Protein AF-A0AA35RE42-F1 (afdb_monomer_lite)

Structure (mmCIF, N/CA/C/O backbone):
data_AF-A0AA35RE42-F1
#
_entry.id   AF-A0AA35RE42-F1
#
loop_
_atom_site.group_PDB
_atom_site.id
_atom_site.type_symbol
_atom_site.label_atom_id
_atom_site.label_alt_id
_atom_site.label_comp_id
_atom_site.label_asym_id
_atom_site.label_entity_id
_atom_site.label_seq_id
_atom_site.pdbx_PDB_ins_code
_atom_site.Cartn_x
_atom_site.Cartn_y
_atom_site.Cartn_z
_atom_site.occupancy
_atom_site.B_iso_or_equiv
_atom_site.auth_seq_id
_atom_site.auth_comp_id
_atom_site.auth_asym_id
_atom_site.auth_atom_id
_atom_site.pdbx_PDB_model_num
ATOM 1 N N . MET A 1 1 ? 9.258 -13.712 4.709 1.00 80.81 1 MET A N 1
ATOM 2 C CA . MET A 1 1 ? 10.166 -13.177 3.670 1.00 80.81 1 MET A CA 1
ATOM 3 C C . MET A 1 1 ? 9.362 -13.016 2.397 1.00 80.81 1 MET A C 1
ATOM 5 O O . MET A 1 1 ? 8.801 -13.999 1.931 1.00 80.81 1 MET A O 1
ATOM 9 N N . PHE A 1 2 ? 9.276 -11.794 1.884 1.00 87.50 2 PHE A N 1
ATOM 10 C CA . PHE A 1 2 ? 8.618 -11.483 0.618 1.00 87.50 2 PHE A CA 1
ATOM 11 C C . PHE A 1 2 ? 9.681 -10.961 -0.350 1.00 87.50 2 PHE A C 1
ATOM 13 O O . PHE A 1 2 ? 10.540 -10.182 0.064 1.00 87.50 2 PHE A O 1
ATOM 20 N N . THR A 1 3 ? 9.648 -11.392 -1.607 1.00 85.56 3 THR A N 1
ATOM 21 C CA . THR A 1 3 ? 10.654 -11.019 -2.608 1.00 85.56 3 THR A CA 1
ATOM 22 C C . THR A 1 3 ? 9.982 -10.733 -3.945 1.00 85.56 3 THR A C 1
ATOM 24 O O . THR A 1 3 ? 9.355 -11.615 -4.522 1.00 85.56 3 THR A O 1
ATOM 27 N N . MET A 1 4 ? 10.152 -9.510 -4.445 1.00 82.31 4 MET A N 1
ATOM 28 C CA . MET A 1 4 ? 10.002 -9.153 -5.860 1.00 82.31 4 MET A CA 1
ATOM 29 C C . MET A 1 4 ? 11.409 -8.945 -6.401 1.00 82.31 4 MET A C 1
ATOM 31 O O . MET A 1 4 ? 12.182 -8.227 -5.770 1.00 82.31 4 MET A O 1
ATOM 35 N N . ALA A 1 5 ? 11.746 -9.536 -7.544 1.00 73.00 5 ALA A N 1
ATOM 36 C CA . ALA A 1 5 ? 13.018 -9.252 -8.202 1.00 73.00 5 ALA A CA 1
ATOM 37 C C . ALA A 1 5 ? 12.830 -8.994 -9.690 1.00 73.00 5 ALA A C 1
ATOM 39 O O . ALA A 1 5 ? 11.895 -9.497 -10.317 1.00 73.00 5 ALA A O 1
ATOM 40 N N . THR A 1 6 ? 13.767 -8.237 -10.246 1.00 65.94 6 THR A N 1
ATOM 41 C CA . THR A 1 6 ? 13.922 -8.081 -11.685 1.00 65.94 6 THR A CA 1
ATOM 42 C C . THR A 1 6 ? 14.508 -9.362 -12.299 1.00 65.94 6 THR A C 1
ATOM 44 O O . THR A 1 6 ? 15.314 -10.053 -11.664 1.00 65.94 6 THR A O 1
ATOM 47 N N . PRO A 1 7 ? 14.145 -9.715 -13.545 1.00 59.88 7 PRO A N 1
ATOM 48 C CA . PRO A 1 7 ? 14.787 -10.787 -14.294 1.00 59.88 7 PRO A CA 1
ATOM 49 C C . PRO A 1 7 ? 16.156 -10.308 -14.805 1.00 59.88 7 PRO A C 1
ATOM 51 O O . PRO A 1 7 ? 16.340 -10.009 -15.989 1.00 59.88 7 PRO A O 1
ATOM 54 N N . LEU A 1 8 ? 17.131 -10.224 -13.895 1.00 50.19 8 LEU A N 1
ATOM 55 C CA . LEU A 1 8 ? 18.519 -9.902 -14.223 1.00 50.19 8 LEU A CA 1
ATOM 56 C C . LEU A 1 8 ? 19.050 -10.873 -15.290 1.00 50.19 8 LEU A C 1
ATOM 58 O O . LEU A 1 8 ? 18.854 -12.090 -15.219 1.00 50.19 8 LEU A O 1
ATOM 62 N N . ARG A 1 9 ? 19.726 -10.325 -16.308 1.00 41.41 9 ARG A N 1
ATOM 63 C CA . ARG A 1 9 ? 20.122 -11.067 -17.516 1.00 41.41 9 ARG A CA 1
ATOM 64 C C . ARG A 1 9 ? 20.897 -12.356 -17.208 1.00 41.41 9 ARG A C 1
ATOM 66 O O . ARG A 1 9 ? 22.076 -12.323 -16.868 1.00 41.41 9 ARG A O 1
ATOM 73 N N . SER A 1 10 ? 20.235 -13.483 -17.465 1.00 38.56 10 SER A N 1
ATOM 74 C CA . SER A 1 10 ? 20.811 -14.767 -17.890 1.00 38.56 10 SER A CA 1
ATOM 75 C C . SER A 1 10 ? 21.926 -15.402 -17.041 1.00 38.56 10 SER A C 1
ATOM 77 O O . SER A 1 10 ? 22.600 -16.282 -17.567 1.00 38.56 10 SER A O 1
ATOM 79 N N . ASN A 1 11 ? 22.157 -15.006 -15.778 1.00 35.38 11 ASN A N 1
ATOM 80 C CA . ASN A 1 11 ? 23.101 -15.737 -14.908 1.00 35.38 11 ASN A CA 1
ATOM 81 C C . ASN A 1 11 ? 22.960 -15.571 -13.374 1.00 35.38 11 ASN A C 1
ATOM 83 O O . ASN A 1 11 ? 23.796 -16.108 -12.650 1.00 35.38 11 ASN A O 1
ATOM 87 N N . SER A 1 12 ? 21.933 -14.895 -12.838 1.00 42.31 12 SER A N 1
ATOM 88 C CA . SER A 1 12 ? 21.641 -14.925 -11.389 1.00 42.31 12 SER A CA 1
ATOM 89 C C . SER A 1 12 ? 20.469 -15.863 -11.084 1.00 42.31 12 SER A C 1
ATOM 91 O O . SER A 1 12 ? 19.311 -15.548 -11.341 1.00 42.31 12 SER A O 1
ATOM 93 N N . THR A 1 13 ? 20.770 -17.027 -10.514 1.00 40.34 13 THR A N 1
ATOM 94 C CA . THR A 1 13 ? 19.833 -18.130 -10.219 1.00 40.34 13 THR A CA 1
ATOM 95 C C . THR A 1 13 ? 19.025 -17.942 -8.921 1.00 40.34 13 THR A C 1
ATOM 97 O O . THR A 1 13 ? 18.695 -18.915 -8.242 1.00 40.34 13 THR A O 1
ATOM 100 N N . THR A 1 14 ? 18.742 -16.701 -8.517 1.00 50.38 14 THR A N 1
ATOM 101 C CA . THR A 1 14 ? 18.357 -16.378 -7.131 1.00 50.38 14 THR A CA 1
ATOM 102 C C . THR A 1 14 ? 16.855 -16.302 -6.857 1.00 50.38 14 THR A C 1
ATOM 104 O O . THR A 1 14 ? 16.439 -16.779 -5.798 1.00 50.38 14 THR A O 1
ATOM 107 N N . THR A 1 15 ? 16.015 -15.784 -7.761 1.00 55.09 15 THR A N 1
ATOM 108 C CA . THR A 1 15 ? 14.554 -15.830 -7.570 1.00 55.09 15 THR A CA 1
ATOM 109 C C . THR A 1 15 ? 13.985 -17.182 -7.962 1.00 55.09 15 THR A C 1
ATOM 111 O O . THR A 1 15 ? 13.939 -17.575 -9.126 1.00 55.09 15 THR A O 1
ATOM 114 N N . LYS A 1 16 ? 13.516 -17.907 -6.950 1.00 70.38 16 LYS A N 1
ATOM 115 C CA . LYS A 1 16 ? 12.789 -19.161 -7.126 1.00 70.38 16 LYS A CA 1
ATOM 116 C C . LYS A 1 16 ? 11.322 -18.844 -7.432 1.00 70.38 16 LYS A C 1
ATOM 118 O O . LYS A 1 16 ? 10.805 -17.827 -6.983 1.00 70.38 16 LYS A O 1
ATOM 123 N N . GLY A 1 17 ? 10.661 -19.711 -8.198 1.00 77.69 17 GLY A N 1
ATOM 124 C CA . GLY A 1 17 ? 9.279 -19.495 -8.638 1.00 77.69 17 GLY A CA 1
ATOM 125 C C . GLY A 1 17 ? 8.235 -19.477 -7.503 1.00 77.69 17 GLY A C 1
ATOM 126 O O . GLY A 1 17 ? 8.564 -19.785 -6.352 1.00 77.69 17 GLY A O 1
ATOM 127 N N . PRO A 1 18 ? 6.957 -19.191 -7.829 1.00 79.94 18 PRO A N 1
ATOM 128 C CA . PRO A 1 18 ? 5.863 -19.022 -6.858 1.00 79.94 18 PRO A CA 1
ATOM 129 C C . PRO A 1 18 ? 5.674 -20.218 -5.910 1.00 79.94 18 PRO A C 1
ATOM 131 O O . PRO A 1 18 ? 5.256 -20.053 -4.767 1.00 79.94 18 PRO A O 1
ATOM 134 N N . THR A 1 19 ? 6.027 -21.426 -6.354 1.00 83.06 19 THR A N 1
ATOM 135 C CA . THR A 1 19 ? 5.923 -22.670 -5.577 1.00 83.06 19 THR A CA 1
ATOM 136 C C . THR A 1 19 ? 7.008 -22.835 -4.506 1.00 83.06 19 THR A C 1
ATOM 138 O O . THR A 1 19 ? 6.894 -23.720 -3.653 1.00 83.06 19 THR A O 1
ATOM 141 N N . HIS A 1 20 ? 8.056 -22.000 -4.488 1.00 85.50 20 HIS A N 1
ATOM 142 C CA . HIS A 1 20 ? 9.106 -22.072 -3.471 1.00 85.50 20 HIS A CA 1
ATOM 143 C C . HIS A 1 20 ? 8.717 -21.331 -2.187 1.00 85.50 20 HIS A C 1
ATOM 145 O O . HIS A 1 20 ? 9.207 -20.247 -1.885 1.00 85.50 20 HIS A O 1
ATOM 151 N N . MET A 1 21 ? 7.833 -21.948 -1.408 1.00 87.44 21 MET A N 1
ATOM 152 C CA . MET A 1 21 ? 7.145 -21.289 -0.293 1.00 87.44 21 MET A CA 1
ATOM 153 C C . MET A 1 21 ? 7.851 -21.407 1.068 1.00 87.44 21 MET A C 1
ATOM 155 O O . MET A 1 21 ? 7.238 -21.142 2.099 1.00 87.44 21 MET A O 1
ATOM 159 N N . GLY A 1 22 ? 9.128 -21.803 1.091 1.00 86.88 22 GLY A N 1
ATOM 160 C CA . GLY A 1 22 ? 9.931 -21.980 2.308 1.00 86.88 22 GLY A CA 1
ATOM 161 C C . GLY A 1 22 ? 10.246 -23.443 2.639 1.00 86.88 22 GLY A C 1
ATOM 162 O O . GLY A 1 22 ? 9.902 -24.363 1.895 1.00 86.88 22 GLY A O 1
ATOM 163 N N . GLY A 1 23 ? 10.952 -23.657 3.754 1.00 83.81 23 GLY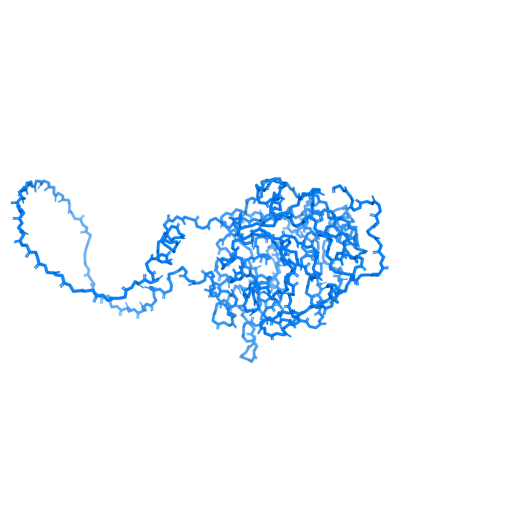 A N 1
ATOM 164 C CA . GLY A 1 23 ? 11.275 -24.996 4.266 1.00 83.81 23 GLY A CA 1
ATOM 165 C C . GLY A 1 23 ? 10.056 -25.718 4.852 1.00 83.81 23 GLY A C 1
ATOM 166 O O . GLY A 1 23 ? 8.997 -25.124 5.019 1.00 83.81 23 GLY A O 1
ATOM 167 N N . VAL A 1 24 ? 10.204 -26.999 5.214 1.00 83.94 24 VAL A N 1
ATOM 168 C CA . VAL A 1 24 ? 9.092 -27.844 5.709 1.00 83.94 24 VAL A CA 1
ATOM 169 C C . VAL A 1 24 ? 8.351 -27.215 6.899 1.00 83.94 24 VAL A C 1
ATOM 171 O O . VAL A 1 24 ? 7.125 -27.234 6.923 1.00 83.94 24 VAL A O 1
ATOM 174 N N . SER A 1 25 ? 9.081 -26.610 7.839 1.00 88.19 25 SER A N 1
ATOM 175 C CA . SER A 1 25 ? 8.548 -25.916 9.023 1.00 88.19 25 SER A CA 1
ATOM 176 C C . SER A 1 25 ? 8.155 -24.449 8.790 1.00 88.19 25 SER A C 1
ATOM 178 O O . SER A 1 25 ? 7.737 -23.782 9.728 1.00 88.19 25 SER A O 1
ATOM 180 N N . ALA A 1 26 ? 8.312 -23.932 7.568 1.00 89.31 26 ALA A N 1
ATOM 181 C CA . ALA A 1 26 ? 8.125 -22.520 7.227 1.00 89.31 26 ALA A CA 1
ATOM 182 C C . ALA A 1 26 ? 7.377 -22.323 5.892 1.00 89.31 26 ALA A C 1
ATOM 184 O O . ALA A 1 26 ? 7.527 -21.283 5.247 1.00 89.31 26 ALA A O 1
ATOM 185 N N . LYS A 1 27 ? 6.588 -23.317 5.457 1.00 91.38 27 LYS A N 1
ATOM 186 C CA . LYS A 1 27 ? 5.747 -23.209 4.257 1.00 91.38 27 LYS A CA 1
ATOM 187 C C . LYS A 1 27 ? 4.757 -22.048 4.398 1.00 91.38 27 LYS A C 1
ATOM 189 O O . LYS A 1 27 ? 4.134 -21.900 5.443 1.00 91.38 27 LYS A O 1
ATOM 194 N N . GLY A 1 28 ? 4.638 -21.241 3.349 1.00 90.94 28 GLY A N 1
ATOM 195 C CA . GLY A 1 28 ? 3.818 -20.026 3.305 1.00 90.94 28 GLY A CA 1
ATOM 196 C C . GLY A 1 28 ? 4.558 -18.760 3.757 1.00 90.94 28 GLY A C 1
ATOM 197 O O . GLY A 1 28 ? 4.212 -17.665 3.327 1.00 90.94 28 GLY A O 1
ATOM 198 N N . TYR A 1 29 ? 5.632 -18.883 4.548 1.00 93.00 29 TYR A N 1
ATOM 199 C CA . TYR A 1 29 ? 6.397 -17.737 5.067 1.00 93.00 29 TYR A CA 1
ATOM 200 C C . TYR A 1 29 ? 7.511 -17.247 4.126 1.00 93.00 29 TYR A C 1
ATOM 202 O O . TYR A 1 29 ? 8.190 -16.256 4.429 1.00 93.00 29 TYR A O 1
ATOM 210 N N . ASN A 1 30 ? 7.709 -17.908 2.983 1.00 93.38 30 ASN A N 1
ATOM 211 C CA . ASN A 1 30 ? 8.463 -17.369 1.855 1.00 93.38 30 ASN A CA 1
ATOM 212 C C . ASN A 1 30 ? 7.498 -17.134 0.680 1.00 93.38 30 ASN A C 1
ATOM 214 O O . ASN A 1 30 ? 6.751 -18.038 0.301 1.00 93.38 30 ASN A O 1
ATOM 218 N N . VAL A 1 31 ? 7.493 -15.917 0.138 1.00 93.25 31 VAL A N 1
ATOM 219 C CA . VAL A 1 31 ? 6.583 -15.479 -0.925 1.00 93.25 31 VAL A CA 1
ATOM 220 C C . VAL A 1 31 ? 7.419 -14.844 -2.034 1.00 93.25 31 VAL A C 1
ATOM 222 O O . VAL A 1 31 ? 7.977 -13.764 -1.847 1.00 93.25 31 VAL A O 1
ATOM 225 N N . ASN A 1 32 ? 7.526 -15.525 -3.177 1.00 90.88 32 ASN A N 1
ATOM 226 C CA . ASN A 1 32 ? 8.313 -15.064 -4.322 1.00 90.88 32 ASN A CA 1
ATOM 227 C C . ASN A 1 32 ? 7.392 -14.559 -5.433 1.00 90.88 32 ASN A C 1
ATOM 229 O O . ASN A 1 32 ? 6.744 -15.355 -6.112 1.00 90.88 32 ASN A O 1
ATOM 233 N N . MET A 1 33 ? 7.379 -13.245 -5.645 1.00 90.75 33 MET A N 1
ATOM 234 C CA . MET A 1 33 ? 6.832 -12.617 -6.842 1.00 90.75 33 MET A CA 1
ATOM 235 C C . MET A 1 33 ? 7.877 -12.702 -7.959 1.00 90.75 33 MET A C 1
ATOM 237 O O . MET A 1 33 ? 8.728 -11.825 -8.126 1.00 90.75 33 MET A O 1
ATOM 241 N N . ALA A 1 34 ? 7.841 -13.816 -8.687 1.00 85.62 34 ALA A N 1
ATOM 242 C CA . ALA A 1 34 ? 8.682 -14.050 -9.851 1.00 85.62 34 ALA A CA 1
ATOM 243 C C . ALA A 1 34 ? 7.982 -13.497 -11.101 1.00 85.62 34 ALA A C 1
ATOM 245 O O . ALA A 1 34 ? 7.177 -14.185 -11.731 1.00 85.62 34 ALA A O 1
ATOM 246 N N . TRP A 1 35 ? 8.270 -12.237 -11.428 1.00 88.69 35 TRP A N 1
ATOM 247 C CA . TRP A 1 35 ? 7.760 -11.585 -12.630 1.00 88.69 35 TRP A CA 1
ATOM 248 C C . TRP A 1 35 ? 8.210 -12.311 -13.906 1.00 88.69 35 TRP A C 1
ATOM 250 O O . TRP A 1 35 ? 9.361 -12.738 -14.023 1.00 88.69 35 TRP A O 1
ATOM 260 N N . SER A 1 36 ? 7.311 -12.419 -14.882 1.00 86.44 36 SER A N 1
ATOM 261 C CA . SER A 1 36 ? 7.598 -12.962 -16.211 1.00 86.44 36 SER A CA 1
ATOM 262 C C . SER A 1 36 ? 6.864 -12.153 -17.287 1.00 86.44 36 SER A C 1
ATOM 264 O O . SER A 1 36 ? 5.976 -11.371 -16.960 1.00 86.44 36 SER A O 1
ATOM 266 N N . GLY A 1 37 ? 7.261 -12.296 -18.555 1.00 87.31 37 GLY A N 1
ATOM 267 C CA . GLY A 1 37 ? 6.681 -11.531 -19.665 1.00 87.31 37 GLY A CA 1
ATOM 268 C C . GLY A 1 37 ? 7.245 -10.110 -19.820 1.00 87.31 37 GLY A C 1
ATOM 269 O O . GLY A 1 37 ? 8.463 -9.929 -19.916 1.00 87.31 37 GLY A O 1
ATOM 270 N N . LYS A 1 38 ? 6.353 -9.120 -19.929 1.00 88.12 38 LYS A N 1
ATOM 271 C CA . LYS A 1 38 ? 6.630 -7.691 -20.160 1.00 88.12 38 LYS A CA 1
ATOM 272 C C . LYS A 1 38 ? 7.468 -7.045 -19.043 1.00 88.12 38 LYS A C 1
ATOM 274 O O . LYS A 1 38 ? 7.729 -7.605 -17.980 1.00 88.12 38 LYS A O 1
ATOM 279 N N . MET A 1 39 ? 7.926 -5.825 -19.319 1.00 90.56 39 MET A N 1
ATOM 280 C CA . MET A 1 39 ? 8.625 -4.990 -18.340 1.00 90.56 39 MET A CA 1
ATOM 281 C C . MET A 1 39 ? 7.611 -4.392 -17.364 1.00 90.56 39 MET A C 1
ATOM 283 O O . MET A 1 39 ? 6.620 -3.817 -17.804 1.00 90.56 39 MET A O 1
ATOM 287 N N . MET A 1 40 ? 7.887 -4.497 -16.066 1.00 93.50 40 MET A N 1
ATOM 288 C CA . MET A 1 40 ? 6.998 -4.008 -15.009 1.00 93.50 40 MET A CA 1
ATOM 289 C C . MET A 1 40 ? 7.317 -2.553 -14.640 1.00 93.50 40 MET A C 1
ATOM 291 O O . MET A 1 40 ? 8.436 -2.081 -14.864 1.00 93.50 40 MET A O 1
ATOM 295 N N . GLY A 1 41 ? 6.361 -1.850 -14.041 1.00 93.69 41 GLY A N 1
ATOM 296 C CA . GLY A 1 41 ? 6.535 -0.528 -13.445 1.00 93.69 41 GLY A CA 1
ATOM 297 C C . GLY A 1 41 ? 5.645 -0.339 -12.216 1.00 93.69 41 GLY A C 1
ATOM 298 O O . GLY A 1 41 ? 5.269 -1.303 -11.547 1.00 93.69 41 GLY A O 1
ATOM 299 N N . ASP A 1 42 ? 5.317 0.919 -11.920 1.00 93.75 42 ASP A N 1
ATOM 300 C CA . ASP A 1 42 ? 4.463 1.300 -10.788 1.00 93.75 42 ASP A CA 1
ATOM 301 C C . ASP A 1 42 ? 3.138 0.511 -10.709 1.00 93.75 42 ASP A C 1
ATOM 303 O O . ASP A 1 42 ? 2.840 0.011 -9.618 1.00 93.75 42 ASP A O 1
ATOM 307 N N . PRO A 1 43 ? 2.348 0.334 -11.797 1.00 89.69 43 PRO A N 1
ATOM 308 C CA . PRO A 1 43 ? 1.071 -0.360 -11.681 1.00 89.69 43 PRO A CA 1
ATOM 309 C C . PRO A 1 43 ? 1.207 -1.832 -11.272 1.00 89.69 43 PRO A C 1
ATOM 311 O O . PRO A 1 43 ? 0.447 -2.326 -10.443 1.00 89.69 43 PRO A O 1
ATOM 314 N N . GLU A 1 44 ? 2.182 -2.553 -11.815 1.00 93.25 44 GLU A N 1
ATOM 315 C CA . GLU A 1 44 ? 2.371 -3.969 -11.499 1.00 93.25 44 GLU A CA 1
ATOM 316 C C . GLU A 1 44 ? 2.855 -4.176 -10.063 1.00 93.25 44 GLU A C 1
ATOM 318 O O . GLU A 1 44 ? 2.337 -5.036 -9.346 1.00 93.25 44 GLU A O 1
ATOM 323 N N . TYR A 1 45 ? 3.802 -3.351 -9.610 1.00 94.06 45 TYR A N 1
ATOM 324 C CA . TYR A 1 45 ? 4.293 -3.410 -8.236 1.00 94.06 45 TYR A CA 1
ATOM 325 C C . TYR A 1 45 ? 3.192 -3.051 -7.230 1.00 94.06 45 TYR A C 1
ATOM 327 O O . TYR A 1 45 ? 2.989 -3.788 -6.267 1.00 94.06 45 TYR A O 1
ATOM 335 N N . LEU A 1 46 ? 2.420 -1.986 -7.462 1.00 88.88 46 LEU A N 1
ATOM 336 C CA . LEU A 1 46 ? 1.328 -1.611 -6.558 1.00 88.88 46 LEU A CA 1
ATOM 337 C C . LEU A 1 46 ? 0.190 -2.648 -6.556 1.00 88.88 46 LEU A C 1
ATOM 339 O O . LEU A 1 46 ? -0.336 -2.962 -5.487 1.00 88.88 46 LEU A O 1
ATOM 343 N N . ALA A 1 47 ? -0.135 -3.265 -7.698 1.00 86.31 47 ALA A N 1
ATOM 344 C CA . ALA A 1 47 ? -1.076 -4.388 -7.744 1.00 86.31 47 ALA A CA 1
ATOM 345 C C . ALA A 1 47 ? -0.581 -5.589 -6.909 1.00 86.31 47 ALA A C 1
ATOM 347 O O . ALA A 1 47 ? -1.345 -6.145 -6.117 1.00 86.31 47 ALA A O 1
ATOM 348 N N . ALA A 1 48 ? 0.707 -5.950 -6.998 1.00 89.06 48 ALA A N 1
ATOM 349 C CA . ALA A 1 48 ? 1.301 -6.987 -6.149 1.00 89.06 48 ALA A CA 1
ATOM 350 C C . ALA A 1 48 ? 1.288 -6.622 -4.653 1.00 89.06 48 ALA A C 1
ATOM 352 O O . ALA A 1 48 ? 1.138 -7.509 -3.806 1.00 89.06 48 ALA A O 1
ATOM 353 N N . PHE A 1 49 ? 1.406 -5.337 -4.305 1.00 91.56 49 PHE A N 1
ATOM 354 C CA . PHE A 1 49 ? 1.265 -4.895 -2.919 1.00 91.56 49 PHE A CA 1
ATOM 355 C C . PHE A 1 49 ? -0.166 -5.097 -2.413 1.00 91.56 49 PHE A C 1
ATOM 357 O O . PHE A 1 49 ? -0.358 -5.761 -1.396 1.00 91.56 49 PHE A O 1
ATOM 364 N N . HIS A 1 50 ? -1.171 -4.583 -3.126 1.00 84.31 50 HIS A N 1
ATOM 365 C CA . HIS A 1 50 ? -2.565 -4.627 -2.671 1.00 84.31 50 HIS A CA 1
ATOM 366 C C . HIS A 1 50 ? -3.196 -6.026 -2.713 1.00 84.31 50 HIS A C 1
ATOM 368 O O . HIS A 1 50 ? -3.940 -6.373 -1.797 1.00 84.31 50 HIS A O 1
ATOM 374 N N . HIS A 1 51 ? -2.898 -6.841 -3.729 1.00 82.31 51 HIS A N 1
ATOM 375 C CA . HIS A 1 51 ? -3.543 -8.149 -3.921 1.00 82.31 51 HIS A CA 1
ATOM 376 C C . HIS A 1 51 ? -2.770 -9.337 -3.329 1.00 82.31 51 HIS A C 1
ATOM 378 O O . HIS A 1 51 ? -3.297 -10.448 -3.300 1.00 82.31 51 HIS A O 1
ATOM 384 N N . LEU A 1 52 ? -1.538 -9.131 -2.844 1.00 86.12 52 LEU A N 1
ATOM 385 C CA . LEU A 1 52 ? -0.727 -10.208 -2.269 1.00 86.12 52 LEU A CA 1
ATOM 386 C C . LEU A 1 52 ? 0.074 -9.784 -1.030 1.00 86.12 52 LEU A C 1
ATOM 388 O O . LEU A 1 52 ? -0.088 -10.409 0.016 1.00 86.12 52 LEU A O 1
ATOM 392 N N . LEU A 1 53 ? 0.946 -8.769 -1.122 1.00 92.81 53 LEU A N 1
ATOM 393 C CA . LEU A 1 53 ? 1.870 -8.439 -0.025 1.00 92.81 53 LEU A CA 1
ATOM 394 C C . LEU A 1 53 ? 1.117 -7.991 1.228 1.00 92.81 53 LEU A C 1
ATOM 396 O O . LEU A 1 53 ? 1.308 -8.581 2.286 1.00 92.81 53 LEU A O 1
ATOM 400 N N . LEU A 1 54 ? 0.280 -6.958 1.115 1.00 87.12 54 LEU A N 1
ATOM 401 C CA . LEU A 1 54 ? -0.399 -6.343 2.256 1.00 87.12 54 LEU A CA 1
ATOM 402 C C . LEU A 1 54 ? -1.401 -7.298 2.927 1.00 87.12 54 LEU A C 1
ATOM 404 O O . LEU A 1 54 ? -1.302 -7.432 4.143 1.00 87.12 54 LEU A O 1
ATOM 408 N N . PRO A 1 55 ? -2.265 -8.050 2.207 1.00 83.88 55 PRO A N 1
ATOM 409 C CA . PRO A 1 55 ? -3.119 -9.066 2.829 1.00 83.88 55 PRO A CA 1
ATOM 410 C C . PRO A 1 55 ? -2.326 -10.079 3.676 1.00 83.88 55 PRO A C 1
ATOM 412 O O . PRO A 1 55 ? -2.668 -10.315 4.835 1.00 83.88 55 PRO A O 1
ATOM 415 N N . ILE A 1 56 ? -1.215 -10.606 3.138 1.00 91.50 56 ILE A N 1
ATOM 416 C CA . ILE A 1 56 ? -0.315 -11.516 3.865 1.00 91.50 56 ILE A CA 1
ATOM 417 C C . ILE A 1 56 ? 0.336 -10.812 5.062 1.00 91.50 56 ILE A C 1
ATOM 419 O O . ILE A 1 56 ? 0.389 -11.368 6.157 1.00 91.50 56 ILE A O 1
ATOM 423 N N . ALA A 1 57 ? 0.869 -9.605 4.871 1.00 90.69 57 ALA A N 1
ATOM 424 C CA . ALA A 1 57 ? 1.645 -8.906 5.890 1.00 90.69 57 ALA A CA 1
ATOM 425 C C . ALA A 1 57 ? 0.780 -8.418 7.063 1.00 90.69 57 ALA A C 1
ATOM 427 O O . ALA A 1 57 ? 1.226 -8.488 8.207 1.00 90.69 57 ALA A O 1
ATOM 428 N N . SER A 1 58 ? -0.457 -7.993 6.805 1.00 85.94 58 SER A N 1
ATOM 429 C CA . SER A 1 58 ? -1.427 -7.631 7.841 1.00 85.94 58 SER A CA 1
ATOM 430 C C . SER A 1 58 ? -1.892 -8.848 8.647 1.00 85.94 58 SER A C 1
ATOM 432 O O . SER A 1 58 ? -1.975 -8.765 9.872 1.00 85.94 58 SER A O 1
ATOM 434 N N . GLU A 1 59 ? -2.110 -10.005 8.003 1.00 87.25 59 GLU A N 1
ATOM 435 C CA . GLU A 1 59 ? -2.394 -11.268 8.707 1.00 87.25 59 GLU A CA 1
ATOM 436 C C . GLU A 1 59 ? -1.175 -11.773 9.501 1.00 87.25 59 GLU A C 1
ATOM 438 O O . GLU A 1 59 ? -1.324 -12.275 10.615 1.00 87.25 59 GLU A O 1
ATOM 443 N N . PHE A 1 60 ? 0.039 -11.606 8.964 1.00 92.56 60 PHE A N 1
ATOM 444 C CA . PHE A 1 60 ? 1.290 -11.959 9.644 1.00 92.56 60 PHE A CA 1
ATOM 445 C C . PHE A 1 60 ? 1.581 -11.077 10.865 1.00 92.56 60 PHE A C 1
ATOM 447 O O . PHE A 1 60 ? 2.195 -11.555 11.817 1.00 92.56 60 PHE A O 1
ATOM 454 N N . ASN A 1 61 ? 1.153 -9.810 10.837 1.00 86.81 61 ASN A N 1
ATOM 455 C CA . ASN A 1 61 ? 1.389 -8.808 11.877 1.00 86.81 61 ASN A CA 1
ATOM 456 C C . ASN A 1 61 ? 2.871 -8.718 12.324 1.00 86.81 61 ASN A C 1
ATOM 458 O O . ASN A 1 61 ? 3.216 -9.112 13.442 1.00 86.81 61 ASN A O 1
ATOM 462 N N . PRO A 1 62 ? 3.778 -8.211 11.468 1.00 91.25 62 PRO A N 1
ATOM 463 C CA . PRO A 1 62 ? 5.188 -8.092 11.814 1.00 91.25 62 PRO A CA 1
ATOM 464 C C . PRO A 1 62 ? 5.408 -7.095 12.960 1.00 91.25 62 PRO A C 1
ATOM 466 O O . PRO A 1 62 ? 4.844 -6.004 12.972 1.00 91.25 62 PRO A O 1
ATOM 469 N N . GLU A 1 63 ? 6.315 -7.420 13.880 1.00 92.56 63 GLU A N 1
ATOM 470 C CA . GLU A 1 63 ? 6.758 -6.492 14.933 1.00 92.56 63 GLU A CA 1
ATOM 471 C C . GLU A 1 63 ? 7.828 -5.493 14.453 1.00 92.56 63 GLU A C 1
ATOM 473 O O . GLU A 1 63 ? 8.106 -4.507 15.141 1.00 92.56 63 GLU A O 1
ATOM 478 N N . LEU A 1 64 ? 8.434 -5.751 13.290 1.00 93.75 64 LEU A N 1
ATOM 479 C CA . LEU A 1 64 ? 9.451 -4.939 12.621 1.00 93.75 64 LEU A CA 1
ATOM 480 C C . LEU A 1 64 ? 9.436 -5.266 11.120 1.00 93.75 64 LEU A C 1
ATOM 482 O O . LEU A 1 64 ? 9.404 -6.440 10.747 1.00 93.75 64 LEU A O 1
ATOM 486 N N . VAL A 1 65 ? 9.508 -4.248 10.261 1.00 95.88 65 VAL A N 1
ATOM 487 C CA . VAL A 1 65 ? 9.678 -4.412 8.809 1.00 95.88 65 VAL A CA 1
ATOM 488 C C . VAL A 1 65 ? 11.135 -4.139 8.431 1.00 95.88 65 VAL A C 1
ATOM 490 O O . VAL A 1 65 ? 11.678 -3.083 8.747 1.00 95.88 65 VAL A O 1
ATOM 493 N N . LEU A 1 66 ? 11.768 -5.080 7.728 1.00 96.19 66 LEU A N 1
ATOM 494 C CA . LEU A 1 66 ? 13.101 -4.914 7.143 1.00 96.19 66 LEU A CA 1
ATOM 495 C C . LEU A 1 66 ? 12.977 -4.941 5.617 1.00 96.19 66 LEU A C 1
ATOM 497 O O . LEU A 1 66 ? 12.524 -5.941 5.059 1.00 96.19 66 LEU A O 1
ATOM 501 N N . VAL A 1 67 ? 13.380 -3.859 4.951 1.00 96.69 67 VAL A N 1
ATOM 502 C CA . VAL A 1 67 ? 13.329 -3.724 3.490 1.00 96.69 67 VAL A CA 1
ATOM 503 C C . VAL A 1 67 ? 14.746 -3.799 2.925 1.00 96.69 67 VAL A C 1
ATOM 505 O O . VAL A 1 67 ? 15.525 -2.859 3.061 1.00 96.69 67 VAL A O 1
ATOM 508 N N . SER A 1 68 ? 15.061 -4.923 2.277 1.00 94.38 68 SER A N 1
ATOM 509 C CA . SER A 1 68 ? 16.224 -5.078 1.392 1.00 94.38 68 SER A CA 1
ATOM 510 C C . SER A 1 68 ? 15.879 -4.361 0.079 1.00 94.38 68 SER A C 1
ATOM 512 O O . SER A 1 68 ? 15.100 -4.854 -0.737 1.00 94.38 68 SER A O 1
ATOM 514 N N . CYS A 1 69 ? 16.330 -3.114 -0.042 1.00 93.44 69 CYS A N 1
ATOM 515 C CA . CYS A 1 69 ? 15.864 -2.138 -1.022 1.00 93.44 69 CYS A CA 1
ATOM 516 C C . CYS A 1 69 ? 16.802 -2.090 -2.232 1.00 93.44 69 CYS A C 1
ATOM 518 O O . CYS A 1 69 ? 17.646 -1.199 -2.357 1.00 93.44 69 CYS A O 1
ATOM 520 N N . GLY A 1 70 ? 16.641 -3.062 -3.130 1.00 92.75 70 GLY A N 1
ATOM 521 C CA . GLY A 1 70 ? 17.217 -2.997 -4.470 1.00 92.75 70 GLY A CA 1
ATOM 522 C C . GLY A 1 70 ? 16.454 -1.996 -5.335 1.00 92.75 70 GLY A C 1
ATOM 523 O O . GLY A 1 70 ? 15.241 -2.107 -5.490 1.00 92.75 70 GLY A O 1
ATOM 524 N N . LEU A 1 71 ? 17.171 -1.032 -5.910 1.00 93.88 71 LEU A N 1
ATOM 525 C CA . LEU A 1 71 ? 16.645 -0.029 -6.838 1.00 93.88 71 LEU A CA 1
ATOM 526 C C . LEU A 1 71 ? 16.935 -0.386 -8.308 1.00 93.88 71 LEU A C 1
ATOM 528 O O . LEU A 1 71 ? 16.831 0.467 -9.183 1.00 93.88 71 LEU A O 1
ATOM 532 N N . ASP A 1 72 ? 17.275 -1.644 -8.608 1.00 91.62 72 ASP A N 1
ATOM 533 C CA . ASP A 1 72 ? 17.491 -2.117 -9.985 1.00 91.62 72 ASP A CA 1
ATOM 534 C C . ASP A 1 72 ? 16.193 -2.252 -10.804 1.00 91.62 72 ASP A C 1
ATOM 536 O O . ASP A 1 72 ? 16.227 -2.215 -12.032 1.00 91.62 72 ASP A O 1
ATOM 540 N N . ALA A 1 73 ? 15.029 -2.300 -10.147 1.00 94.00 73 ALA A N 1
ATOM 541 C CA . ALA A 1 73 ? 13.729 -2.175 -10.805 1.00 94.00 73 ALA A CA 1
ATOM 542 C C . ALA A 1 73 ? 13.392 -0.730 -11.221 1.00 94.00 73 ALA A C 1
ATOM 544 O O . ALA A 1 73 ? 12.360 -0.497 -11.858 1.00 94.00 73 ALA A O 1
ATOM 545 N N . ALA A 1 74 ? 14.222 0.248 -10.833 1.00 94.25 74 ALA A N 1
ATOM 546 C CA . ALA A 1 74 ? 13.976 1.646 -11.137 1.00 94.25 74 ALA A CA 1
ATOM 547 C C . ALA A 1 74 ? 14.073 1.926 -12.640 1.00 94.25 74 ALA A C 1
ATOM 549 O O . ALA A 1 74 ? 14.903 1.360 -13.355 1.00 94.25 74 ALA A O 1
ATOM 550 N N . LYS A 1 75 ? 13.258 2.876 -13.099 1.00 92.25 75 LYS A N 1
ATOM 551 C CA . LYS A 1 75 ? 13.325 3.402 -14.459 1.00 92.25 75 LYS A CA 1
ATOM 552 C C . LYS A 1 75 ? 14.759 3.808 -14.824 1.00 92.25 75 LYS A C 1
ATOM 554 O O . LYS A 1 75 ? 15.472 4.411 -14.023 1.00 92.25 75 LYS A O 1
ATOM 559 N N . ASP A 1 76 ? 15.147 3.515 -16.061 1.00 91.75 76 ASP A N 1
ATOM 560 C CA . ASP A 1 76 ? 16.471 3.782 -16.634 1.00 91.75 76 ASP A CA 1
ATOM 561 C C . ASP A 1 76 ? 17.629 2.984 -15.982 1.00 91.75 76 ASP A C 1
ATOM 563 O O . ASP A 1 76 ? 18.796 3.257 -16.279 1.00 91.75 76 ASP A O 1
ATOM 567 N N . ASP A 1 77 ? 17.356 1.977 -15.137 1.00 92.81 77 ASP A N 1
ATOM 568 C CA . ASP A 1 77 ? 18.388 1.047 -14.661 1.00 92.81 77 ASP A CA 1
ATOM 569 C C . ASP A 1 77 ? 18.910 0.138 -15.801 1.00 92.81 77 ASP A C 1
ATOM 571 O O . ASP A 1 77 ? 18.121 -0.516 -16.496 1.00 92.81 77 ASP A O 1
ATOM 575 N N . PRO A 1 78 ? 20.240 0.051 -16.016 1.00 88.44 78 PRO A N 1
ATOM 576 C CA . PRO A 1 78 ? 20.809 -0.701 -17.135 1.00 88.44 78 PRO A CA 1
ATOM 577 C C . PRO A 1 78 ? 20.688 -2.231 -17.005 1.00 88.44 78 PRO A C 1
ATOM 579 O O . PRO A 1 78 ? 20.826 -2.935 -18.017 1.00 88.44 78 PRO A O 1
ATOM 582 N N . LEU A 1 79 ? 20.469 -2.766 -15.797 1.00 87.25 79 LEU A N 1
ATOM 583 C CA . LEU A 1 79 ? 20.453 -4.205 -15.526 1.00 87.25 79 LEU A CA 1
ATOM 584 C C . LEU A 1 79 ? 19.037 -4.751 -15.322 1.00 87.25 79 LEU A C 1
ATOM 586 O O . LEU A 1 79 ? 18.690 -5.726 -15.996 1.00 87.25 79 LEU A O 1
ATOM 590 N N . GLY A 1 80 ? 18.232 -4.134 -14.451 1.00 81.75 80 GLY A N 1
ATOM 591 C CA . GLY A 1 80 ? 16.908 -4.648 -14.078 1.00 81.75 80 GLY A CA 1
ATOM 592 C C . GLY A 1 80 ? 15.786 -4.338 -15.076 1.00 81.75 80 GLY A C 1
ATOM 593 O O . GLY A 1 80 ? 14.836 -5.114 -15.172 1.00 81.75 80 GLY A O 1
ATOM 594 N N . ARG A 1 81 ? 15.935 -3.289 -15.906 1.00 83.25 81 ARG A N 1
ATOM 595 C CA . ARG A 1 81 ? 15.108 -3.002 -17.110 1.00 83.25 81 ARG A CA 1
ATOM 596 C C . ARG A 1 81 ? 13.614 -2.755 -16.859 1.00 83.25 81 ARG A C 1
ATOM 598 O O . ARG A 1 81 ? 12.819 -2.785 -17.800 1.00 83.25 81 ARG A O 1
ATOM 605 N N . TYR A 1 82 ? 13.227 -2.533 -15.613 1.00 93.75 82 TYR A N 1
ATOM 606 C CA . TYR A 1 82 ? 11.870 -2.157 -15.234 1.00 93.75 82 TYR A CA 1
ATOM 607 C C . TYR A 1 82 ? 11.739 -0.633 -15.123 1.00 93.75 82 TYR A C 1
ATOM 609 O O . TYR A 1 82 ? 12.686 0.116 -15.358 1.00 93.75 82 TYR A O 1
ATOM 617 N N . HIS A 1 83 ? 10.514 -0.176 -14.885 1.00 94.44 83 HIS A N 1
ATOM 618 C CA . HIS A 1 83 ? 10.111 1.223 -14.994 1.00 94.44 83 HIS A CA 1
ATOM 619 C C . HIS A 1 83 ? 9.480 1.738 -13.699 1.00 94.44 83 HIS A C 1
ATOM 621 O O . HIS A 1 83 ? 8.653 2.648 -13.749 1.00 94.44 83 HIS A O 1
ATOM 627 N N . VAL A 1 84 ? 9.857 1.171 -12.546 1.00 95.75 84 VAL A N 1
ATOM 628 C CA . VAL A 1 84 ? 9.399 1.679 -11.247 1.00 95.75 84 VAL A CA 1
ATOM 629 C C . VAL A 1 84 ? 9.956 3.091 -11.065 1.00 95.75 84 VAL A C 1
ATOM 631 O O . VAL A 1 84 ? 11.159 3.329 -11.204 1.00 95.75 84 VAL A O 1
ATOM 634 N N . SER A 1 85 ? 9.081 4.053 -10.817 1.00 96.06 85 SER A N 1
ATOM 635 C CA . SER A 1 85 ? 9.442 5.454 -10.661 1.00 96.06 85 SER A CA 1
ATOM 636 C C . SER A 1 85 ? 9.764 5.785 -9.197 1.00 96.06 85 SER A C 1
ATOM 638 O O . SER A 1 85 ? 9.353 5.058 -8.287 1.00 96.06 85 SER A O 1
ATOM 640 N N . PRO A 1 86 ? 10.432 6.921 -8.922 1.00 96.50 86 PRO A N 1
ATOM 641 C CA . PRO A 1 86 ? 10.561 7.441 -7.561 1.00 96.50 86 PRO A CA 1
ATOM 642 C C . PRO A 1 86 ? 9.212 7.594 -6.835 1.00 96.50 86 PRO A C 1
ATOM 644 O O . PRO A 1 86 ? 9.134 7.377 -5.628 1.00 96.50 86 PRO A O 1
ATOM 647 N N . VAL A 1 87 ? 8.135 7.903 -7.573 1.00 94.88 87 VAL A N 1
ATOM 648 C CA . VAL A 1 87 ? 6.761 7.964 -7.046 1.00 94.88 87 VAL A CA 1
ATOM 649 C C . VAL A 1 87 ? 6.287 6.564 -6.641 1.00 94.88 87 VAL A C 1
ATOM 651 O O . VAL A 1 87 ? 5.814 6.391 -5.521 1.00 94.88 87 VAL A O 1
ATOM 654 N N . GLY A 1 88 ? 6.491 5.544 -7.480 1.00 94.50 88 GLY A N 1
ATOM 655 C CA . GLY A 1 88 ? 6.183 4.151 -7.139 1.00 94.50 88 GLY A CA 1
ATOM 656 C C . GLY A 1 88 ? 6.889 3.679 -5.864 1.00 94.50 88 GLY A C 1
ATOM 657 O O . GLY A 1 88 ? 6.246 3.121 -4.974 1.00 94.50 88 GLY A O 1
ATOM 658 N N . TYR A 1 89 ? 8.186 3.975 -5.715 1.00 97.00 89 TYR A N 1
ATOM 659 C CA . TYR A 1 89 ? 8.934 3.662 -4.488 1.00 97.00 89 TYR A CA 1
ATOM 660 C C . TYR A 1 89 ? 8.413 4.401 -3.246 1.00 97.00 89 TYR A C 1
ATOM 662 O O . TYR A 1 89 ? 8.340 3.795 -2.171 1.00 97.00 89 TYR A O 1
ATOM 670 N N . ALA A 1 90 ? 8.009 5.670 -3.373 1.00 93.56 90 ALA A N 1
ATOM 671 C CA . ALA A 1 90 ? 7.385 6.420 -2.282 1.00 93.56 90 ALA A CA 1
ATOM 672 C C . ALA A 1 90 ? 6.086 5.746 -1.802 1.00 93.56 90 ALA A C 1
ATOM 674 O O . ALA A 1 90 ? 5.926 5.486 -0.607 1.00 93.56 90 ALA A O 1
ATOM 675 N N . HIS A 1 91 ? 5.193 5.385 -2.728 1.00 93.69 91 HIS A N 1
ATOM 676 C CA . HIS A 1 91 ? 3.930 4.711 -2.400 1.00 93.69 91 HIS A CA 1
ATOM 677 C C . HIS A 1 91 ? 4.149 3.322 -1.793 1.00 93.69 91 HIS A C 1
ATOM 679 O O . HIS A 1 91 ? 3.575 3.02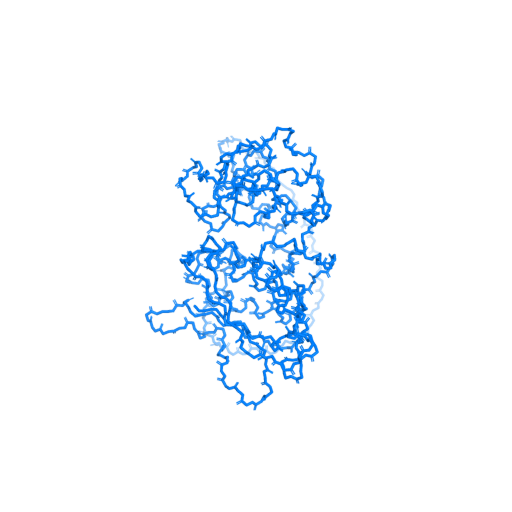1 -0.748 1.00 93.69 91 HIS A O 1
ATOM 685 N N . MET A 1 92 ? 5.052 2.509 -2.351 1.00 95.62 92 MET A N 1
ATOM 686 C CA . MET A 1 92 ? 5.424 1.215 -1.760 1.00 95.62 92 MET A CA 1
ATOM 687 C C . MET A 1 92 ? 5.967 1.353 -0.327 1.00 95.62 92 MET A C 1
ATOM 689 O O . MET A 1 92 ? 5.593 0.583 0.558 1.00 95.62 92 MET A O 1
ATOM 693 N N . THR A 1 93 ? 6.810 2.358 -0.071 1.00 95.19 93 THR A N 1
ATOM 694 C CA . THR A 1 93 ? 7.348 2.635 1.273 1.00 95.19 93 THR A CA 1
ATOM 695 C C . THR A 1 93 ? 6.244 3.057 2.240 1.00 95.19 93 THR A C 1
ATOM 697 O O . THR A 1 93 ? 6.212 2.594 3.379 1.00 95.19 93 THR A O 1
ATOM 700 N N . HIS A 1 94 ? 5.303 3.892 1.793 1.00 89.69 94 HIS A N 1
ATOM 701 C CA . HIS A 1 94 ? 4.186 4.345 2.620 1.00 89.69 94 HIS A CA 1
ATOM 702 C C . HIS A 1 94 ? 3.266 3.189 3.022 1.00 89.69 94 HIS A C 1
ATOM 704 O O . HIS A 1 94 ? 2.954 3.046 4.203 1.00 89.69 94 HIS A O 1
ATOM 710 N N . LEU A 1 95 ? 2.910 2.319 2.073 1.00 88.31 95 LEU A N 1
ATOM 711 C CA . LEU A 1 95 ? 2.088 1.135 2.335 1.00 88.31 95 LEU A CA 1
ATOM 712 C C . LEU A 1 95 ? 2.734 0.214 3.387 1.00 88.31 95 LEU A C 1
ATOM 714 O O . LEU A 1 95 ? 2.063 -0.258 4.303 1.00 88.31 95 LEU A O 1
ATOM 718 N N . LEU A 1 96 ? 4.056 0.015 3.324 1.00 90.81 96 LEU A N 1
ATOM 719 C CA . LEU A 1 96 ? 4.785 -0.759 4.338 1.00 90.81 96 LEU A CA 1
ATOM 720 C C . LEU A 1 96 ? 4.879 -0.043 5.697 1.00 90.81 96 LEU A C 1
ATOM 722 O O . LEU A 1 96 ? 5.030 -0.713 6.716 1.00 90.81 96 LEU A O 1
ATOM 726 N N . ARG A 1 97 ? 4.781 1.295 5.748 1.00 86.50 97 ARG A N 1
ATOM 727 C CA . ARG A 1 97 ? 4.809 2.086 6.996 1.00 86.50 97 ARG A CA 1
ATOM 728 C C . ARG A 1 97 ? 3.529 1.916 7.823 1.00 86.50 97 ARG A C 1
ATOM 730 O O . ARG A 1 97 ? 3.567 2.142 9.030 1.00 86.50 97 ARG A O 1
ATOM 737 N N . GLY A 1 98 ? 2.427 1.470 7.212 1.00 82.31 98 GLY A N 1
ATOM 738 C CA . GLY A 1 98 ? 1.219 1.053 7.934 1.00 82.31 98 GLY A CA 1
ATOM 739 C C . GLY A 1 98 ? 1.421 -0.203 8.798 1.00 82.31 98 GLY A C 1
ATOM 740 O O . GLY A 1 98 ? 0.716 -0.395 9.789 1.00 82.31 98 GLY A O 1
ATOM 741 N N . LEU A 1 99 ? 2.415 -1.038 8.475 1.00 85.38 99 LEU A N 1
ATOM 742 C CA . LEU A 1 99 ? 2.746 -2.259 9.214 1.00 85.38 99 LEU A CA 1
ATOM 743 C C . LEU A 1 99 ? 3.650 -1.965 10.423 1.00 85.38 99 LEU A C 1
ATOM 745 O O . LEU A 1 99 ? 4.329 -0.940 10.485 1.00 85.38 99 LEU A O 1
ATOM 749 N N . ALA A 1 100 ? 3.688 -2.888 11.391 1.00 85.06 100 ALA A N 1
ATOM 750 C CA . ALA A 1 100 ? 4.559 -2.826 12.573 1.00 85.06 100 ALA A CA 1
ATOM 751 C C . ALA A 1 100 ? 4.483 -1.509 13.382 1.00 85.06 100 ALA A C 1
ATOM 753 O O . ALA A 1 100 ? 5.434 -1.154 14.081 1.00 85.06 100 ALA A O 1
ATOM 754 N N . GLY A 1 101 ? 3.387 -0.749 13.277 1.00 77.81 101 GLY A N 1
ATOM 755 C CA . GLY A 1 101 ? 3.275 0.587 13.874 1.00 77.81 101 GLY A CA 1
ATOM 756 C C . GLY A 1 101 ? 4.300 1.595 13.332 1.00 77.81 101 GLY A C 1
ATOM 757 O O . GLY A 1 101 ? 4.717 2.487 14.064 1.00 77.81 101 GLY A O 1
ATOM 758 N N . GLY A 1 102 ? 4.759 1.430 12.086 1.00 84.50 102 GLY A N 1
ATOM 759 C CA . GLY A 1 102 ? 5.793 2.263 11.468 1.00 84.50 102 GLY A CA 1
ATOM 760 C C . GLY A 1 102 ? 7.234 1.865 11.803 1.00 84.50 102 GLY A C 1
ATOM 761 O O . GLY A 1 102 ? 8.161 2.521 11.329 1.00 84.50 102 GLY A O 1
ATOM 762 N N . LYS A 1 103 ? 7.460 0.791 12.577 1.00 89.06 103 LYS A N 1
ATOM 763 C CA . LYS A 1 103 ? 8.805 0.248 12.835 1.00 89.06 103 LYS A CA 1
ATOM 764 C C . LYS A 1 103 ? 9.366 -0.388 11.560 1.00 89.06 103 LYS A C 1
ATOM 766 O O . LYS A 1 103 ? 9.147 -1.572 11.299 1.00 89.06 103 LYS A O 1
ATOM 771 N N . MET A 1 104 ? 10.103 0.401 10.783 1.00 93.50 104 MET A N 1
ATOM 772 C CA . MET A 1 104 ? 10.723 -0.006 9.524 1.00 93.50 104 MET A CA 1
ATOM 773 C C . MET A 1 104 ? 12.208 0.362 9.484 1.00 93.50 104 MET A C 1
ATOM 775 O O . MET A 1 104 ? 12.594 1.454 9.893 1.00 93.50 104 MET A O 1
ATOM 779 N N . VAL A 1 105 ? 13.028 -0.528 8.924 1.00 95.12 105 VAL A N 1
ATOM 780 C CA . VAL A 1 105 ? 14.394 -0.223 8.481 1.00 95.12 105 VAL A CA 1
ATOM 781 C C . VAL A 1 105 ? 14.493 -0.499 6.985 1.00 95.12 105 VAL A C 1
ATOM 783 O O . VAL A 1 105 ? 14.168 -1.598 6.534 1.00 95.12 105 VAL A O 1
ATOM 786 N N . VAL A 1 106 ? 14.967 0.488 6.227 1.00 96.56 106 VAL A N 1
ATOM 787 C CA . VAL A 1 106 ? 15.276 0.358 4.799 1.00 96.56 106 VAL A CA 1
ATOM 788 C C . VAL A 1 106 ? 16.792 0.291 4.638 1.00 96.56 106 VAL A C 1
ATOM 790 O O . VAL A 1 106 ? 17.501 1.192 5.079 1.00 96.56 106 VAL A O 1
ATOM 793 N N . ALA A 1 107 ? 17.289 -0.777 4.017 1.00 94.69 107 ALA A N 1
ATOM 794 C CA . ALA A 1 107 ? 18.699 -0.962 3.690 1.00 94.69 107 ALA A CA 1
ATOM 795 C C . ALA A 1 107 ? 18.860 -0.958 2.165 1.00 94.69 107 ALA A C 1
ATOM 797 O O . ALA A 1 107 ? 18.236 -1.766 1.485 1.00 94.69 107 ALA A O 1
ATOM 798 N N . HIS A 1 108 ? 19.660 -0.037 1.623 1.00 93.62 108 HIS A N 1
ATOM 799 C CA . HIS A 1 108 ? 19.936 0.032 0.183 1.00 93.62 108 HIS A CA 1
ATOM 800 C C . HIS A 1 108 ? 20.782 -1.163 -0.276 1.00 93.62 108 HIS A C 1
ATOM 802 O O . HIS A 1 108 ? 21.769 -1.501 0.375 1.00 93.62 108 HIS A O 1
ATOM 808 N N . GLU A 1 109 ? 20.438 -1.740 -1.428 1.00 92.69 109 GLU A N 1
ATOM 809 C CA . GLU A 1 109 ? 21.083 -2.934 -1.992 1.00 92.69 109 GLU A CA 1
ATOM 810 C C . GLU A 1 109 ? 21.604 -2.651 -3.416 1.00 92.69 109 GLU A C 1
ATOM 812 O O . GLU A 1 109 ? 22.523 -1.848 -3.591 1.00 92.69 109 GLU A O 1
ATOM 817 N N . GLY A 1 110 ? 21.033 -3.308 -4.434 1.00 88.94 110 GLY A N 1
ATOM 818 C CA . GLY A 1 110 ? 21.327 -3.090 -5.851 1.00 88.94 110 GLY A CA 1
ATOM 819 C C . GLY A 1 110 ? 20.708 -1.813 -6.427 1.00 88.94 110 GLY A C 1
ATOM 820 O O . GLY A 1 110 ? 19.989 -1.079 -5.752 1.00 88.94 110 GLY A O 1
ATOM 821 N N . GLY A 1 111 ? 20.980 -1.573 -7.707 1.00 91.38 111 GLY A N 1
ATOM 822 C CA . GLY A 1 111 ? 20.685 -0.326 -8.409 1.00 91.38 111 GLY A CA 1
ATOM 823 C C . GLY A 1 111 ? 21.955 0.199 -9.069 1.00 91.38 111 GLY A C 1
ATOM 824 O O . GLY A 1 111 ? 23.013 0.274 -8.444 1.00 91.38 111 GLY A O 1
ATOM 825 N N . TYR A 1 112 ? 21.863 0.530 -10.355 1.00 93.12 112 TYR A N 1
ATOM 826 C CA . TYR A 1 112 ? 23.021 0.732 -11.229 1.00 93.12 112 TYR A CA 1
ATOM 827 C C . TYR A 1 112 ? 22.929 2.013 -12.078 1.00 93.12 112 TYR A C 1
ATOM 829 O O . TYR A 1 112 ? 23.895 2.372 -12.753 1.00 93.12 112 TYR A O 1
ATOM 837 N N . ASN A 1 113 ? 21.816 2.752 -12.001 1.00 95.00 113 ASN A N 1
ATOM 838 C CA . ASN A 1 113 ? 21.706 4.127 -12.495 1.00 95.00 113 ASN A CA 1
ATOM 839 C C . ASN A 1 113 ? 21.749 5.132 -11.330 1.00 95.00 113 ASN A C 1
ATOM 841 O O . ASN A 1 113 ? 20.792 5.253 -10.569 1.00 95.00 113 ASN A O 1
ATOM 845 N N . LEU A 1 114 ? 22.841 5.901 -11.218 1.00 95.38 114 LEU A N 1
ATOM 846 C CA . LEU A 1 114 ? 23.049 6.873 -10.131 1.00 95.38 114 LEU A CA 1
ATOM 847 C C . LEU A 1 114 ? 21.921 7.905 -9.995 1.00 95.38 114 LEU A C 1
ATOM 849 O O . LEU A 1 114 ? 21.609 8.316 -8.876 1.00 95.38 114 LEU A O 1
ATOM 853 N N . LYS A 1 115 ? 21.313 8.327 -11.110 1.00 96.12 115 LYS A N 1
ATOM 854 C CA . LYS A 1 115 ? 20.222 9.305 -11.094 1.00 96.12 115 LYS A CA 1
ATOM 855 C C . LYS A 1 115 ? 18.965 8.664 -10.504 1.00 96.12 115 LYS A C 1
ATOM 857 O O . LYS A 1 115 ? 18.427 9.178 -9.528 1.00 96.12 115 LYS A O 1
ATOM 862 N N . SER A 1 116 ? 18.562 7.513 -11.040 1.00 94.56 116 SER A N 1
ATOM 863 C CA . SER A 1 116 ? 17.367 6.782 -10.604 1.00 94.56 116 SER A CA 1
ATOM 864 C C . SER A 1 116 ? 17.463 6.326 -9.145 1.00 94.56 116 SER A C 1
ATOM 866 O O . SER A 1 116 ? 16.481 6.431 -8.412 1.00 94.56 116 SER A O 1
ATOM 868 N N . ILE A 1 117 ? 18.653 5.896 -8.701 1.00 96.31 117 ILE A N 1
ATOM 869 C CA . ILE A 1 117 ? 18.958 5.597 -7.291 1.00 96.31 117 ILE A CA 1
ATOM 870 C C . ILE A 1 117 ? 18.730 6.834 -6.418 1.00 96.31 117 ILE A C 1
ATOM 872 O O . ILE A 1 117 ? 18.005 6.762 -5.430 1.00 96.31 117 ILE A O 1
ATOM 876 N N . SER A 1 118 ? 19.332 7.970 -6.789 1.00 97.06 118 SER A N 1
ATOM 877 C CA . SER A 1 118 ? 19.268 9.205 -5.998 1.00 97.06 118 SER A CA 1
ATOM 878 C C . SER A 1 118 ? 17.838 9.735 -5.878 1.00 97.06 118 SER A C 1
ATOM 880 O O . SER A 1 118 ? 17.401 10.066 -4.779 1.00 97.06 118 SER A O 1
ATOM 882 N N . GLU A 1 119 ? 17.093 9.779 -6.987 1.00 97.44 119 GLU A N 1
ATOM 883 C CA . GLU A 1 119 ? 15.702 10.248 -7.006 1.00 97.44 119 GLU A CA 1
ATOM 884 C C . GLU A 1 119 ? 14.777 9.301 -6.222 1.00 97.44 119 GLU A C 1
ATOM 886 O O . GLU A 1 119 ? 13.963 9.761 -5.421 1.00 97.44 119 GLU A O 1
ATOM 891 N N . SER A 1 120 ? 14.934 7.981 -6.382 1.00 97.69 120 SER A N 1
ATOM 892 C CA . SER A 1 120 ? 14.104 6.991 -5.676 1.00 97.69 120 SER A CA 1
ATOM 893 C C . SER A 1 120 ? 14.403 6.946 -4.177 1.00 97.69 120 SER A C 1
ATOM 895 O O . SER A 1 120 ? 13.475 6.923 -3.372 1.00 97.69 120 SER A O 1
ATOM 897 N N . MET A 1 121 ? 15.678 6.993 -3.776 1.00 97.44 121 MET A N 1
ATOM 898 C CA . MET A 1 121 ? 16.056 7.020 -2.360 1.00 97.44 121 MET A CA 1
ATOM 899 C C . MET A 1 121 ? 15.627 8.326 -1.679 1.00 97.44 121 MET A C 1
ATOM 901 O O . MET A 1 121 ? 15.164 8.285 -0.543 1.00 97.44 121 MET A O 1
ATOM 905 N N . ALA A 1 122 ? 15.700 9.472 -2.366 1.00 97.38 122 ALA A N 1
ATOM 906 C CA . ALA A 1 122 ? 15.155 10.725 -1.841 1.00 97.38 122 ALA A CA 1
ATOM 907 C C . ALA A 1 122 ? 13.642 10.613 -1.577 1.00 97.38 122 ALA A C 1
ATOM 909 O O . ALA A 1 122 ? 13.181 10.974 -0.496 1.00 97.38 122 ALA A O 1
ATOM 910 N N . ALA A 1 123 ? 12.885 10.038 -2.517 1.00 96.56 123 ALA A N 1
ATOM 911 C CA . ALA A 1 123 ? 11.446 9.830 -2.370 1.00 96.56 123 ALA A CA 1
ATOM 912 C C . ALA A 1 123 ? 11.095 8.857 -1.221 1.00 96.56 123 ALA A C 1
ATOM 914 O O . ALA A 1 123 ? 10.177 9.123 -0.445 1.00 96.56 123 ALA A O 1
ATOM 915 N N . ILE A 1 124 ? 11.865 7.772 -1.056 1.00 96.88 124 ILE A N 1
ATOM 916 C CA . ILE A 1 124 ? 11.757 6.843 0.084 1.00 96.88 124 ILE A CA 1
ATOM 917 C C . ILE A 1 124 ? 12.010 7.576 1.411 1.00 96.88 124 ILE A C 1
ATOM 919 O O . ILE A 1 124 ? 11.212 7.461 2.341 1.00 96.88 124 ILE A O 1
ATOM 923 N N . VAL A 1 125 ? 13.098 8.349 1.508 1.00 96.19 125 VAL A N 1
ATOM 924 C CA . VAL A 1 125 ? 13.471 9.070 2.737 1.00 96.19 125 VAL A CA 1
ATOM 925 C C . VAL A 1 125 ? 12.427 10.121 3.112 1.00 96.19 125 VAL A C 1
ATOM 927 O O . VAL A 1 125 ? 12.059 10.187 4.283 1.00 96.19 125 VAL A O 1
ATOM 930 N N . SER A 1 126 ? 11.882 10.869 2.150 1.00 92.31 126 SER A N 1
ATOM 931 C CA . SER A 1 126 ? 10.761 11.789 2.391 1.00 92.31 126 SER A CA 1
ATOM 932 C C . SER A 1 126 ? 9.564 11.083 3.041 1.00 92.31 126 SER A C 1
ATOM 934 O O . SER A 1 126 ? 9.055 11.531 4.068 1.00 92.31 126 SER A O 1
ATOM 936 N N . VAL A 1 127 ? 9.165 9.911 2.539 1.00 90.12 127 VAL A N 1
ATOM 937 C CA . VAL A 1 127 ? 8.065 9.131 3.137 1.00 90.12 127 VAL A CA 1
ATOM 938 C C . VAL A 1 127 ? 8.396 8.617 4.544 1.00 90.12 127 VAL A C 1
ATOM 940 O O . VAL A 1 127 ? 7.513 8.581 5.406 1.00 90.12 127 VAL A O 1
ATOM 943 N N . LEU A 1 128 ? 9.654 8.255 4.818 1.00 88.31 128 LEU A N 1
ATOM 944 C CA . LEU A 1 128 ? 10.098 7.870 6.165 1.00 88.31 128 LEU A CA 1
ATOM 945 C C . LEU A 1 128 ? 10.061 9.054 7.147 1.00 88.31 128 LEU A C 1
ATOM 947 O O . LEU A 1 128 ? 9.650 8.869 8.295 1.00 88.31 128 LEU A O 1
ATOM 951 N N . LEU A 1 129 ? 10.420 10.259 6.686 1.00 88.81 129 LEU A N 1
ATOM 952 C CA . LEU A 1 129 ? 10.284 11.521 7.429 1.00 88.81 129 LEU A CA 1
ATOM 953 C C . LEU A 1 129 ? 8.817 11.948 7.619 1.00 88.81 129 LEU A C 1
ATOM 955 O O . LEU A 1 129 ? 8.525 12.760 8.491 1.00 88.81 129 LEU A O 1
ATOM 959 N N . GLY A 1 130 ? 7.889 11.356 6.864 1.00 80.06 130 GLY A N 1
ATOM 960 C CA . GLY A 1 130 ? 6.458 11.639 6.941 1.00 80.06 130 GLY A CA 1
ATOM 961 C C . GLY A 1 130 ? 5.979 12.728 5.984 1.00 80.06 130 GLY A C 1
ATOM 962 O O . GLY A 1 130 ? 4.849 13.183 6.145 1.00 80.06 130 GLY A O 1
ATOM 963 N N . ASP A 1 131 ? 6.788 13.124 4.999 1.00 78.75 131 ASP A N 1
ATOM 964 C CA . ASP A 1 131 ? 6.402 14.063 3.941 1.00 78.75 131 ASP A CA 1
ATOM 965 C C . ASP A 1 131 ? 5.148 13.578 3.178 1.00 78.75 131 ASP A C 1
ATOM 967 O O . ASP A 1 131 ? 4.872 12.371 3.117 1.00 78.75 131 ASP A O 1
ATOM 971 N N . PRO A 1 132 ? 4.354 14.497 2.592 1.00 78.12 132 PRO A N 1
ATOM 972 C CA . PRO A 1 132 ? 3.179 14.123 1.812 1.00 78.12 132 PRO A CA 1
ATOM 973 C C . PRO A 1 132 ? 3.572 13.331 0.563 1.00 78.12 132 PRO A C 1
ATOM 975 O O . PRO A 1 132 ? 4.609 13.573 -0.057 1.00 78.12 132 PRO A O 1
ATOM 978 N N . LEU A 1 133 ? 2.715 12.388 0.174 1.00 79.88 133 LEU A N 1
ATOM 979 C CA . LEU A 1 133 ? 2.964 11.555 -0.995 1.00 79.88 133 LEU A CA 1
ATOM 980 C C . LEU A 1 133 ? 2.827 12.351 -2.302 1.00 79.88 133 LEU A C 1
ATOM 982 O O . LEU A 1 133 ? 1.847 13.078 -2.468 1.00 79.88 133 LEU A O 1
ATOM 986 N N . PRO A 1 134 ? 3.734 12.154 -3.277 1.00 83.38 134 PRO A N 1
ATOM 987 C CA . PRO A 1 134 ? 3.511 12.623 -4.639 1.00 83.38 134 PRO A CA 1
ATOM 988 C C . PRO A 1 134 ? 2.275 11.947 -5.249 1.00 83.38 134 PRO A C 1
ATOM 990 O O . PRO A 1 134 ? 2.017 10.766 -5.005 1.00 83.38 134 PRO A O 1
ATOM 993 N N . CYS A 1 135 ? 1.519 12.674 -6.073 1.00 82.75 135 CYS A N 1
ATOM 994 C CA . CYS A 1 135 ? 0.360 12.116 -6.771 1.00 82.75 135 CYS A CA 1
ATOM 995 C C . CYS A 1 135 ? 0.775 11.012 -7.759 1.00 82.75 135 CYS A C 1
ATOM 997 O O . CYS A 1 135 ? 1.759 11.151 -8.487 1.00 82.75 135 CYS A O 1
ATOM 999 N N . LEU A 1 136 ? -0.006 9.931 -7.797 1.00 80.88 136 LEU A N 1
ATOM 1000 C CA . LEU A 1 136 ? 0.083 8.901 -8.834 1.00 80.88 136 LEU A CA 1
ATOM 1001 C C . LEU A 1 136 ? -0.679 9.353 -10.094 1.00 80.88 136 LEU A C 1
ATOM 1003 O O . LEU A 1 136 ? -1.588 10.175 -9.982 1.00 80.88 136 LEU A O 1
ATOM 1007 N N . PRO A 1 137 ? -0.357 8.817 -11.286 1.00 75.56 137 PRO A N 1
ATOM 1008 C CA . PRO A 1 137 ? -1.145 9.060 -12.492 1.00 75.56 137 PRO A CA 1
ATOM 1009 C C . PRO A 1 137 ? -2.593 8.559 -12.359 1.00 75.56 137 PRO A C 1
ATOM 1011 O O . PRO A 1 137 ? -2.831 7.478 -11.815 1.00 75.56 137 PRO A O 1
ATOM 1014 N N . ASP A 1 138 ? -3.544 9.292 -12.946 1.00 63.06 138 ASP A N 1
ATOM 1015 C CA . ASP A 1 138 ? -4.988 8.994 -12.873 1.00 63.06 138 ASP A CA 1
ATOM 1016 C C . ASP A 1 138 ? -5.353 7.583 -13.364 1.00 63.06 138 ASP A C 1
ATOM 1018 O O . ASP A 1 138 ? -6.305 6.971 -12.882 1.00 63.06 138 ASP A O 1
ATOM 1022 N N . LYS A 1 139 ? -4.594 7.049 -14.332 1.00 74.94 139 LYS A N 1
ATOM 1023 C CA . LYS A 1 139 ? -4.808 5.715 -14.899 1.00 74.94 139 LYS A CA 1
ATOM 1024 C C . LYS A 1 139 ? -3.571 4.841 -14.735 1.00 74.94 139 LYS A C 1
ATOM 1026 O O . LYS A 1 139 ? -2.599 4.981 -15.475 1.00 74.94 139 LYS A O 1
ATOM 1031 N N . MET A 1 140 ? -3.664 3.879 -13.823 1.00 79.38 140 MET A N 1
ATOM 1032 C CA . MET A 1 140 ? -2.658 2.844 -13.601 1.00 79.38 140 MET A CA 1
ATOM 1033 C C . MET A 1 140 ? -3.274 1.452 -13.772 1.00 79.38 140 MET A C 1
ATOM 1035 O O . MET A 1 140 ? -3.978 0.949 -12.899 1.00 79.38 140 MET A O 1
ATOM 1039 N N . VAL A 1 141 ? -3.005 0.824 -14.917 1.00 82.44 141 VAL A N 1
ATOM 1040 C CA . VAL A 1 141 ? -3.467 -0.536 -15.232 1.00 82.44 141 VAL A CA 1
ATOM 1041 C C . VAL A 1 141 ? -2.235 -1.435 -15.348 1.00 82.44 141 VAL A C 1
ATOM 1043 O O . VAL A 1 141 ? -1.381 -1.127 -16.181 1.00 82.44 141 VAL A O 1
ATOM 1046 N N . PRO A 1 142 ? -2.098 -2.492 -14.527 1.00 86.06 142 PRO A N 1
ATOM 1047 C CA . PRO A 1 142 ? -1.029 -3.467 -14.683 1.00 86.06 142 PRO A CA 1
ATOM 1048 C C . PRO A 1 142 ? -1.239 -4.269 -15.967 1.00 86.06 142 PRO A C 1
ATOM 1050 O O . PRO A 1 142 ? -2.371 -4.557 -16.357 1.00 86.06 142 PRO A O 1
ATOM 1053 N N . ASN A 1 143 ? -0.148 -4.641 -16.626 1.00 85.38 143 ASN A N 1
ATOM 1054 C CA . ASN A 1 143 ? -0.210 -5.514 -17.794 1.00 85.38 143 ASN A CA 1
ATOM 1055 C C . ASN A 1 143 ? -0.597 -6.961 -17.428 1.00 85.38 143 ASN A C 1
ATOM 1057 O O . ASN A 1 143 ? -0.332 -7.428 -16.320 1.00 85.38 143 ASN A O 1
ATOM 1061 N N . ASP A 1 144 ? -1.177 -7.683 -18.388 1.00 85.44 144 ASP A N 1
ATOM 1062 C CA . ASP A 1 144 ? -1.760 -9.020 -18.181 1.00 85.44 144 ASP A CA 1
ATOM 1063 C C . ASP A 1 144 ? -0.757 -10.040 -17.616 1.00 85.44 144 ASP A C 1
ATOM 1065 O O . ASP A 1 144 ? -1.088 -10.801 -16.710 1.00 85.44 144 ASP A O 1
ATOM 1069 N N . ASP A 1 145 ? 0.499 -10.001 -18.074 1.00 88.06 145 ASP A N 1
ATOM 1070 C CA . ASP A 1 145 ? 1.553 -10.922 -17.637 1.00 88.06 145 ASP A CA 1
ATOM 1071 C C . ASP A 1 145 ? 1.822 -10.767 -16.123 1.00 88.06 145 ASP A C 1
ATOM 1073 O O . ASP A 1 145 ? 2.061 -11.743 -15.408 1.00 88.06 145 ASP A O 1
ATOM 1077 N N . ALA A 1 146 ? 1.729 -9.536 -15.607 1.00 86.62 146 ALA A N 1
ATOM 1078 C CA . ALA A 1 146 ? 1.833 -9.250 -14.181 1.00 86.62 146 ALA A CA 1
ATOM 1079 C C . ALA A 1 146 ? 0.598 -9.709 -13.398 1.00 86.62 146 ALA A C 1
ATOM 1081 O O . ALA A 1 146 ? 0.739 -10.254 -12.301 1.00 86.62 146 ALA A O 1
ATOM 1082 N N . VAL A 1 147 ? -0.600 -9.526 -13.960 1.00 85.56 147 VAL A N 1
ATOM 1083 C CA . VAL A 1 147 ? -1.857 -10.018 -13.377 1.00 85.56 147 VAL A CA 1
ATOM 1084 C C . VAL A 1 147 ? -1.794 -11.540 -13.208 1.00 85.56 147 VAL A C 1
ATOM 1086 O O . VAL A 1 147 ? -2.099 -12.050 -12.127 1.00 85.56 147 VAL A O 1
ATOM 1089 N N . ASP A 1 148 ? -1.318 -12.266 -14.218 1.00 84.31 148 ASP A N 1
ATOM 1090 C CA . ASP A 1 148 ? -1.183 -13.723 -14.169 1.00 84.31 148 ASP A CA 1
ATOM 1091 C C . ASP A 1 148 ? -0.062 -14.186 -13.226 1.00 84.31 148 ASP A C 1
ATOM 1093 O O . ASP A 1 148 ? -0.259 -15.139 -12.464 1.00 84.31 148 ASP A O 1
ATOM 1097 N N . CYS A 1 149 ? 1.067 -13.467 -13.158 1.00 86.38 149 CYS A N 1
ATOM 1098 C CA . CYS A 1 149 ? 2.074 -13.670 -12.110 1.00 86.38 149 CYS A CA 1
ATOM 1099 C C . CYS A 1 149 ? 1.469 -13.531 -10.700 1.00 86.38 149 CYS A C 1
ATOM 1101 O O . CYS A 1 149 ? 1.690 -14.399 -9.851 1.00 86.38 149 CYS A O 1
ATOM 1103 N N . ILE A 1 150 ? 0.666 -12.490 -10.444 1.00 86.62 150 ILE A N 1
ATOM 1104 C CA . ILE A 1 150 ? 0.012 -12.288 -9.143 1.00 86.62 150 ILE A CA 1
ATOM 1105 C C . ILE A 1 150 ? -0.985 -13.418 -8.859 1.00 86.62 150 ILE A C 1
ATOM 1107 O O . ILE A 1 150 ? -0.920 -14.010 -7.779 1.00 86.62 150 ILE A O 1
ATOM 1111 N N . ARG A 1 151 ? -1.844 -13.792 -9.821 1.00 85.94 151 ARG A N 1
ATOM 1112 C CA . ARG A 1 151 ? -2.785 -14.925 -9.686 1.00 85.94 151 ARG A CA 1
ATOM 1113 C C . ARG A 1 151 ? -2.066 -16.228 -9.338 1.00 85.94 151 ARG A C 1
ATOM 1115 O O . ARG A 1 151 ? -2.520 -16.950 -8.448 1.00 85.94 151 ARG A O 1
ATOM 1122 N N . ALA A 1 152 ? -0.937 -16.520 -9.984 1.00 86.00 152 ALA A N 1
ATOM 1123 C CA . ALA A 1 152 ? -0.151 -17.724 -9.726 1.00 86.00 152 ALA A CA 1
ATOM 1124 C C . ALA A 1 152 ? 0.427 -17.752 -8.298 1.00 86.00 152 ALA A C 1
ATOM 1126 O O . ALA A 1 152 ? 0.354 -18.783 -7.622 1.00 86.00 152 ALA A O 1
ATOM 1127 N N . VAL A 1 153 ? 0.958 -16.626 -7.804 1.00 88.62 153 VAL A N 1
ATOM 1128 C CA . VAL A 1 153 ? 1.482 -16.541 -6.429 1.00 88.62 153 VAL A CA 1
ATOM 1129 C C . VAL A 1 153 ? 0.348 -16.600 -5.400 1.00 88.62 153 VAL A C 1
ATOM 1131 O O . VAL A 1 153 ? 0.457 -17.351 -4.433 1.00 88.62 153 VAL A O 1
ATOM 1134 N N . VAL A 1 154 ? -0.762 -15.881 -5.614 1.00 86.81 154 VAL A N 1
ATOM 1135 C CA . VAL A 1 154 ? -1.955 -15.938 -4.745 1.00 86.81 154 VAL A CA 1
ATOM 1136 C C . VAL A 1 154 ? -2.475 -17.375 -4.642 1.00 86.81 154 VAL A C 1
ATOM 1138 O O . VAL A 1 154 ? -2.665 -17.875 -3.535 1.00 86.81 154 VAL A O 1
ATOM 1141 N N . SER A 1 155 ? -2.610 -18.076 -5.772 1.00 86.12 155 SER A N 1
ATOM 1142 C CA . SER A 1 155 ? -3.071 -19.473 -5.822 1.00 86.12 155 SER A CA 1
ATOM 1143 C C . SER A 1 155 ? -2.176 -20.420 -5.019 1.00 86.12 155 SER A C 1
ATOM 1145 O O . SER A 1 155 ? -2.676 -21.288 -4.303 1.00 86.12 155 SER A O 1
ATOM 1147 N N . ALA A 1 156 ? -0.853 -20.230 -5.073 1.00 86.44 156 ALA A N 1
ATOM 1148 C CA . ALA A 1 156 ? 0.090 -21.004 -4.268 1.00 86.44 156 ALA A CA 1
ATOM 1149 C C . ALA A 1 156 ? -0.026 -20.703 -2.757 1.00 86.44 156 ALA A C 1
ATOM 1151 O O . ALA A 1 156 ? 0.189 -21.592 -1.933 1.00 86.44 156 ALA A O 1
ATOM 1152 N N . GLN A 1 157 ? -0.380 -19.467 -2.388 1.00 89.31 157 GLN A N 1
ATOM 1153 C CA . GLN A 1 157 ? -0.364 -18.966 -1.009 1.00 89.31 157 GLN A CA 1
ATOM 1154 C C . GLN A 1 157 ? -1.709 -19.097 -0.258 1.00 89.31 157 GLN A C 1
ATOM 1156 O O . GLN A 1 157 ? -1.704 -19.190 0.970 1.00 89.31 157 GLN A O 1
ATOM 1161 N N . ILE A 1 158 ? -2.848 -19.187 -0.960 1.00 89.00 158 ILE A N 1
ATOM 1162 C CA . ILE A 1 158 ? -4.208 -19.385 -0.398 1.00 89.00 158 ILE A CA 1
ATOM 1163 C C . ILE A 1 158 ? -4.322 -20.473 0.700 1.00 89.00 158 ILE A C 1
ATOM 1165 O O . ILE A 1 158 ? -5.062 -20.260 1.671 1.00 89.00 158 ILE A O 1
ATOM 1169 N N . PRO A 1 159 ? -3.627 -21.630 0.620 1.00 89.88 159 PRO A N 1
ATOM 1170 C CA . PRO A 1 159 ? -3.685 -22.639 1.680 1.00 89.88 159 PRO A CA 1
ATOM 1171 C C . PRO A 1 159 ? -3.175 -22.136 3.039 1.00 89.88 159 PRO A C 1
ATOM 1173 O O . PRO A 1 159 ? -3.675 -22.581 4.074 1.00 89.88 159 PRO A O 1
ATOM 1176 N N . TYR A 1 160 ? -2.217 -21.203 3.038 1.00 91.81 160 TYR A N 1
ATOM 1177 C CA . TYR A 1 160 ? -1.480 -20.750 4.223 1.00 91.81 160 TYR A CA 1
ATOM 1178 C C . TYR A 1 160 ? -2.017 -19.439 4.815 1.00 91.81 160 TYR A C 1
ATOM 1180 O O . TYR A 1 160 ? -1.886 -19.235 6.018 1.00 91.81 160 TYR A O 1
ATOM 1188 N N . TRP A 1 161 ? -2.656 -18.590 4.001 1.00 88.19 161 TRP A N 1
ATOM 1189 C CA . TRP A 1 161 ? -3.109 -17.248 4.388 1.00 88.19 161 TRP A CA 1
ATOM 1190 C C . TRP A 1 161 ? -4.623 -17.101 4.203 1.00 88.19 161 TRP A C 1
ATOM 1192 O O . TRP A 1 161 ? -5.149 -17.298 3.105 1.00 88.19 161 TRP A O 1
ATOM 1202 N N . LYS A 1 162 ? -5.352 -16.773 5.275 1.00 85.81 162 LYS A N 1
ATOM 1203 C CA . LYS A 1 162 ? -6.814 -16.600 5.245 1.00 85.81 162 LYS A CA 1
ATOM 1204 C C . LYS A 1 162 ? -7.219 -15.350 4.469 1.00 85.81 162 LYS A C 1
ATOM 1206 O O . LYS A 1 162 ? -8.205 -15.393 3.739 1.00 85.81 162 LYS A O 1
ATOM 1211 N N . SER A 1 163 ? -6.443 -14.278 4.596 1.00 81.69 163 SER A N 1
ATOM 1212 C CA . SER A 1 163 ? -6.616 -12.993 3.907 1.00 81.69 163 SER A CA 1
ATOM 1213 C C . SER A 1 163 ? -6.735 -13.137 2.383 1.00 81.69 163 SER A C 1
ATOM 1215 O O . SER A 1 163 ? -7.534 -12.446 1.755 1.00 81.69 163 SER A O 1
ATOM 1217 N N . LEU A 1 164 ? -6.023 -14.101 1.787 1.00 83.00 164 LEU A N 1
ATOM 1218 C CA . LEU A 1 164 ? -6.071 -14.379 0.347 1.00 83.00 164 LEU A CA 1
ATOM 1219 C C . LEU A 1 164 ? -7.319 -15.152 -0.108 1.00 83.00 164 LEU A C 1
ATOM 1221 O O . LEU A 1 164 ? -7.638 -15.165 -1.297 1.00 83.00 164 LEU A O 1
ATOM 1225 N N . ARG A 1 165 ? -8.056 -15.793 0.808 1.00 75.44 165 ARG A N 1
ATOM 1226 C CA . ARG A 1 165 ? -9.243 -16.603 0.465 1.00 75.44 165 ARG A CA 1
ATOM 1227 C C . ARG A 1 165 ? -10.412 -15.758 -0.031 1.00 75.44 165 ARG A C 1
ATOM 1229 O O . ARG A 1 165 ? -11.267 -16.280 -0.738 1.00 75.44 165 ARG A O 1
ATOM 1236 N N . ILE A 1 166 ? -10.414 -14.462 0.278 1.00 64.81 166 ILE A N 1
ATOM 1237 C CA . ILE A 1 166 ? -11.357 -13.488 -0.284 1.00 64.81 166 ILE A CA 1
ATOM 1238 C C . ILE A 1 166 ? -11.234 -13.494 -1.819 1.00 64.81 166 ILE A C 1
ATOM 1240 O O . ILE A 1 166 ? -12.229 -13.671 -2.512 1.00 64.81 166 ILE A O 1
ATOM 1244 N N . PHE A 1 167 ? -10.006 -13.454 -2.350 1.00 59.44 167 PHE A N 1
ATOM 1245 C CA . PHE A 1 167 ? -9.740 -13.570 -3.790 1.00 59.44 167 PHE A CA 1
ATOM 1246 C C . PHE A 1 167 ? -9.966 -14.998 -4.326 1.00 59.44 167 PHE A C 1
ATOM 1248 O O . PHE A 1 167 ? -10.385 -15.175 -5.464 1.00 59.44 167 PHE A O 1
ATOM 1255 N N . GLY A 1 168 ? -9.755 -16.025 -3.493 1.00 46.50 168 GLY A N 1
ATOM 1256 C CA . GLY A 1 168 ? -10.042 -17.433 -3.817 1.00 46.50 168 GLY A CA 1
ATOM 1257 C C . GLY A 1 168 ? -11.523 -17.841 -3.775 1.00 46.50 168 GLY A C 1
ATOM 1258 O O . GLY A 1 168 ? -11.846 -18.986 -4.088 1.00 46.50 168 GLY A O 1
ATOM 1259 N N . SER A 1 169 ? -12.429 -16.935 -3.390 1.00 42.50 169 SER A N 1
ATOM 1260 C CA . SER A 1 169 ? -13.882 -17.186 -3.378 1.00 42.50 169 SER A CA 1
ATOM 1261 C C . SER A 1 169 ? -14.470 -17.262 -4.794 1.00 42.50 169 SER A C 1
ATOM 1263 O O . SER A 1 169 ? -15.553 -17.813 -4.993 1.00 42.50 169 SER A O 1
ATOM 1265 N N . VAL A 1 170 ? -13.719 -16.782 -5.791 1.00 41.72 170 VAL A N 1
ATOM 1266 C CA . VAL A 1 170 ? -13.983 -16.995 -7.214 1.00 41.72 170 VAL A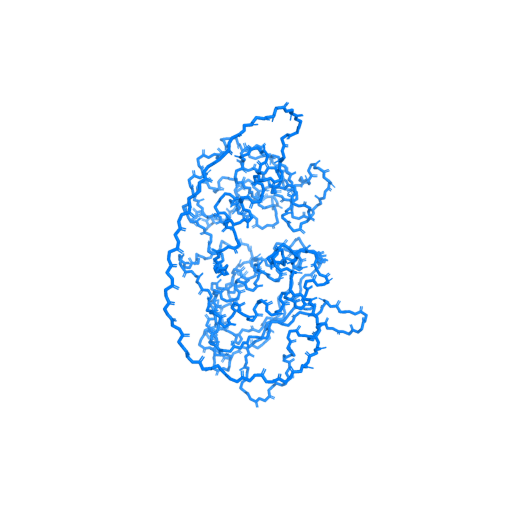 CA 1
ATOM 1267 C C . VAL A 1 170 ? -13.568 -18.425 -7.592 1.00 41.72 170 VAL A C 1
ATOM 1269 O O . VAL A 1 170 ? -12.454 -18.680 -8.037 1.00 41.72 170 VAL A O 1
ATOM 1272 N N . GLY A 1 171 ? -14.485 -19.378 -7.410 1.00 34.56 171 GLY A N 1
ATOM 1273 C CA . GLY A 1 171 ? -14.466 -20.625 -8.182 1.00 34.56 171 GLY A CA 1
ATOM 1274 C C . GLY A 1 171 ? -13.506 -21.741 -7.747 1.00 34.56 171 GLY A C 1
ATOM 1275 O O . GLY A 1 171 ? -13.026 -22.478 -8.600 1.00 34.56 171 GLY A O 1
ATOM 1276 N N . ALA A 1 172 ? -13.306 -21.999 -6.450 1.00 33.41 172 ALA A N 1
ATOM 1277 C CA . ALA A 1 172 ? -12.612 -23.214 -5.972 1.00 33.41 172 ALA A CA 1
ATOM 1278 C C . ALA A 1 172 ? -13.399 -24.544 -6.190 1.00 33.41 172 ALA A C 1
ATOM 1280 O O . ALA A 1 172 ? -13.257 -25.494 -5.418 1.00 33.41 172 ALA A O 1
ATOM 1281 N N . LYS A 1 173 ? -14.260 -24.616 -7.216 1.00 31.61 173 LYS A N 1
ATOM 1282 C CA . LYS A 1 173 ? -15.152 -25.746 -7.543 1.00 31.61 173 LYS A CA 1
ATOM 1283 C C . LYS A 1 173 ? -14.815 -26.436 -8.873 1.00 31.61 173 LYS A C 1
ATOM 1285 O O . LYS A 1 173 ? -15.694 -27.005 -9.500 1.00 31.61 173 LYS A O 1
ATOM 1290 N N . GLU A 1 174 ? -13.540 -26.474 -9.246 1.00 31.38 174 GLU A N 1
ATOM 1291 C CA . GLU A 1 174 ? -13.050 -27.365 -10.309 1.00 31.38 174 GLU A CA 1
ATOM 1292 C C . GLU A 1 174 ? -11.637 -27.879 -9.984 1.00 31.38 174 GLU A C 1
ATOM 1294 O O . GLU A 1 174 ? -10.654 -27.654 -10.681 1.00 31.38 174 GLU A O 1
ATOM 1299 N N . MET A 1 175 ? -11.531 -28.581 -8.851 1.00 30.17 175 MET A N 1
ATOM 1300 C CA . MET A 1 175 ? -10.346 -29.368 -8.498 1.00 30.17 175 MET A CA 1
ATOM 1301 C C . MET A 1 175 ? -10.749 -30.802 -8.139 1.00 30.17 175 MET A C 1
ATOM 1303 O O . MET A 1 175 ? -10.747 -31.218 -6.981 1.00 30.17 175 MET A O 1
ATOM 1307 N N . GLN A 1 176 ? -11.091 -31.574 -9.169 1.00 24.22 176 GLN A N 1
ATOM 1308 C CA . GLN A 1 176 ? -11.000 -33.030 -9.128 1.00 24.22 176 GLN A CA 1
ATOM 1309 C C . GLN A 1 176 ? -10.004 -33.484 -10.191 1.00 24.22 176 GLN A C 1
ATOM 1311 O O . GLN A 1 176 ? -10.278 -33.425 -11.384 1.00 24.22 176 GLN A O 1
ATOM 1316 N N . TYR A 1 177 ? -8.846 -33.964 -9.739 1.00 25.80 177 TYR A N 1
ATOM 1317 C CA . TYR A 1 177 ? -8.020 -34.839 -10.559 1.00 25.80 177 TYR A CA 1
ATOM 1318 C C . TYR A 1 177 ? -8.756 -36.172 -10.709 1.00 25.80 177 TYR A C 1
ATOM 1320 O O . TYR A 1 177 ? -8.808 -36.954 -9.761 1.00 25.80 177 TYR A O 1
ATOM 1328 N N . PHE A 1 178 ? -9.273 -36.436 -11.904 1.00 23.17 178 PHE A N 1
ATOM 1329 C CA . PHE A 1 178 ? -9.518 -37.790 -12.380 1.00 23.17 178 PHE A CA 1
ATOM 1330 C C . PHE A 1 178 ? -8.869 -37.941 -13.751 1.00 23.17 178 PHE A C 1
ATOM 1332 O O . PHE A 1 178 ? -9.411 -37.510 -14.763 1.00 23.17 178 PHE A O 1
ATOM 1339 N N . ASP A 1 179 ? -7.691 -38.561 -13.756 1.00 30.25 179 ASP A N 1
ATOM 1340 C CA . ASP A 1 179 ? -7.224 -39.275 -14.937 1.00 30.25 179 ASP A CA 1
ATOM 1341 C C . ASP A 1 179 ? -8.130 -40.496 -15.131 1.00 30.25 179 ASP A C 1
ATOM 1343 O O . ASP A 1 179 ? -8.292 -41.305 -14.216 1.00 30.25 179 ASP A O 1
ATOM 1347 N N . ASN A 1 180 ? -8.742 -40.572 -16.306 1.00 26.70 180 ASN A N 1
ATOM 1348 C CA . ASN A 1 180 ? -9.132 -41.805 -16.972 1.00 26.70 180 ASN A CA 1
ATOM 1349 C C . ASN A 1 180 ? -9.265 -41.472 -18.460 1.00 26.70 180 ASN A C 1
ATOM 1351 O O . ASN A 1 180 ? -10.353 -41.143 -18.933 1.00 26.70 180 ASN A O 1
ATOM 1355 N N . SER A 1 181 ? -8.162 -41.575 -19.204 1.00 30.84 181 SER A N 1
ATOM 1356 C CA . SER A 1 181 ? -8.276 -41.866 -20.638 1.00 30.84 181 SER A CA 1
ATOM 1357 C C . SER A 1 181 ? -9.111 -43.142 -20.816 1.00 30.84 181 SER A C 1
ATOM 1359 O O . SER A 1 181 ? -8.869 -44.139 -20.126 1.00 30.84 181 SER A O 1
ATOM 1361 N N . PRO A 1 182 ? -10.116 -43.109 -21.700 1.00 30.70 182 PRO A N 1
ATOM 1362 C CA . PRO A 1 182 ? -9.961 -43.932 -22.894 1.00 30.70 182 PRO A CA 1
ATOM 1363 C C . PRO A 1 182 ? -10.347 -43.201 -24.191 1.00 30.70 182 PRO A C 1
ATOM 1365 O O . PRO A 1 182 ? -11.455 -42.693 -24.315 1.00 30.70 182 PRO A O 1
ATOM 1368 N N . ASP A 1 183 ? -9.405 -43.223 -25.137 1.00 29.14 183 ASP A N 1
ATOM 1369 C CA . ASP A 1 183 ? -9.528 -43.379 -26.598 1.00 29.14 183 ASP A CA 1
ATOM 1370 C C . ASP A 1 183 ? -10.700 -42.753 -27.403 1.00 29.14 183 ASP A C 1
ATOM 1372 O O . ASP A 1 183 ? -11.872 -43.010 -27.141 1.00 29.14 183 ASP A O 1
ATOM 1376 N N . PHE A 1 184 ? -10.316 -42.153 -28.550 1.00 24.83 184 PHE A N 1
ATOM 1377 C CA . PHE A 1 184 ? -11.115 -41.891 -29.775 1.00 24.83 184 PHE A CA 1
ATOM 1378 C C . PHE A 1 184 ? -12.185 -40.768 -29.718 1.00 24.83 184 PHE A C 1
ATOM 1380 O O . PHE A 1 184 ? -12.866 -40.593 -28.717 1.00 24.83 184 PHE A O 1
ATOM 1387 N N . GLU A 1 185 ? -12.433 -39.965 -30.767 1.00 26.95 185 GLU A N 1
ATOM 1388 C CA . GLU A 1 185 ? -11.760 -39.728 -32.069 1.00 26.95 185 GLU A CA 1
ATOM 1389 C C . GLU A 1 185 ? -12.106 -38.286 -32.556 1.00 26.95 185 GLU A C 1
ATOM 1391 O O . GLU A 1 185 ? -12.910 -37.604 -31.916 1.00 26.95 185 GLU A O 1
ATOM 1396 N N . GLU A 1 186 ? -11.503 -37.780 -33.643 1.00 25.03 186 GLU A N 1
ATOM 1397 C CA . GLU A 1 186 ? -11.783 -36.422 -34.175 1.00 25.03 186 GLU A CA 1
ATOM 1398 C C . GLU A 1 186 ? -13.205 -36.268 -34.780 1.00 25.03 186 GLU A C 1
ATOM 1400 O O . GLU A 1 186 ? -13.802 -37.254 -35.214 1.00 25.03 186 GLU A O 1
ATOM 1405 N N . PRO A 1 187 ? -13.779 -35.043 -34.830 1.00 26.64 187 PRO A N 1
ATOM 1406 C CA . PRO A 1 187 ? -15.170 -34.838 -35.236 1.00 26.64 187 PRO A CA 1
ATOM 1407 C C . PRO A 1 187 ? -15.350 -34.623 -36.749 1.00 26.64 187 PRO A C 1
ATOM 1409 O O . PRO A 1 187 ? -14.733 -33.732 -37.334 1.00 26.64 187 PRO A O 1
ATOM 1412 N N . GLU A 1 188 ? -16.313 -35.329 -37.352 1.00 24.83 188 GLU A N 1
ATOM 1413 C CA . GLU A 1 188 ? -16.881 -34.957 -38.655 1.00 24.83 188 GLU A CA 1
ATOM 1414 C C . GLU A 1 188 ? -18.254 -34.265 -38.545 1.00 24.83 188 GLU A C 1
ATOM 1416 O O . GLU A 1 188 ? -19.035 -34.434 -37.612 1.00 24.83 188 GLU A O 1
ATOM 1421 N N . SER A 1 189 ? -18.476 -33.431 -39.553 1.00 25.73 189 SER A N 1
ATOM 1422 C CA . SER A 1 189 ? -19.498 -32.411 -39.798 1.00 25.73 189 SER A CA 1
ATOM 1423 C C . SER A 1 189 ? -20.983 -32.818 -39.874 1.00 25.73 189 SER A C 1
ATOM 1425 O O . SER A 1 189 ? -21.321 -33.972 -40.114 1.00 25.73 189 SER A O 1
ATOM 1427 N N . HIS A 1 190 ? -21.808 -31.757 -39.915 1.00 26.30 190 HIS A N 1
ATOM 1428 C CA . HIS A 1 190 ? -23.220 -31.636 -40.331 1.00 26.30 190 HIS A CA 1
ATOM 1429 C C . HIS A 1 190 ? -24.295 -31.846 -39.249 1.00 26.30 190 HIS A C 1
ATOM 1431 O O . HIS A 1 190 ? -24.150 -32.706 -38.396 1.00 26.30 190 HIS A O 1
ATOM 1437 N N . ASP A 1 191 ? -25.470 -31.203 -39.255 1.00 24.42 191 ASP A N 1
ATOM 1438 C CA . ASP A 1 191 ? -26.092 -29.977 -39.823 1.00 24.42 191 ASP A CA 1
ATOM 1439 C C . ASP A 1 191 ? -27.630 -30.199 -39.680 1.00 24.42 191 ASP A C 1
ATOM 1441 O O . ASP A 1 191 ? -28.075 -31.338 -39.562 1.00 24.42 191 ASP A O 1
ATOM 1445 N N . GLN A 1 192 ? -28.431 -29.131 -39.761 1.00 25.94 192 GLN A N 1
ATOM 1446 C CA . GLN A 1 192 ? -29.883 -29.099 -40.035 1.00 25.94 192 GLN A CA 1
ATOM 1447 C C . GLN A 1 192 ? -30.932 -29.476 -38.952 1.00 25.94 192 GLN A C 1
ATOM 1449 O O . GLN A 1 192 ? -31.127 -30.633 -38.599 1.00 25.94 192 GLN A O 1
ATOM 1454 N N . THR A 1 193 ? -31.815 -28.485 -38.696 1.00 24.31 193 THR A N 1
ATOM 1455 C CA . THR A 1 193 ? -33.299 -28.592 -38.514 1.00 24.31 193 THR A CA 1
ATOM 1456 C C . THR A 1 193 ? -33.856 -29.254 -37.232 1.00 24.31 193 THR A C 1
ATOM 1458 O O . THR A 1 193 ? -33.184 -30.060 -36.611 1.00 24.31 193 THR A O 1
ATOM 1461 N N . GLN A 1 194 ? -35.085 -29.003 -36.743 1.00 26.11 194 GLN A N 1
ATOM 1462 C CA . GLN A 1 194 ? -36.126 -27.958 -36.923 1.00 26.11 194 GLN A CA 1
ATOM 1463 C C . GLN A 1 194 ? -37.112 -28.063 -35.731 1.00 26.11 194 GLN A C 1
ATOM 1465 O O . GLN A 1 194 ? -37.359 -29.178 -35.291 1.00 26.11 194 GLN A O 1
ATOM 1470 N N . GLU A 1 195 ? -37.786 -26.959 -35.351 1.00 24.39 195 GLU A N 1
ATOM 1471 C CA . GLU A 1 195 ? -39.154 -26.940 -34.751 1.00 24.39 195 GLU A CA 1
ATOM 1472 C C . GLU A 1 195 ? -39.410 -27.682 -33.402 1.00 24.39 195 GLU A C 1
ATOM 1474 O O . GLU A 1 195 ? -38.610 -28.478 -32.941 1.00 24.39 195 GLU A O 1
ATOM 1479 N N . SER A 1 196 ? -40.539 -27.534 -32.687 1.00 25.39 196 SER A N 1
ATOM 1480 C CA . SER A 1 196 ? -41.440 -26.395 -32.382 1.00 25.39 196 SER A CA 1
ATOM 1481 C C . SER A 1 196 ? -42.410 -26.812 -31.238 1.00 25.39 196 SER A C 1
ATOM 1483 O O . SER A 1 196 ? -42.522 -28.005 -30.964 1.00 25.39 196 SER A O 1
ATOM 1485 N N . ARG A 1 197 ? -43.186 -25.857 -30.674 1.00 26.09 197 ARG A N 1
ATOM 1486 C CA . ARG A 1 197 ? -44.356 -26.015 -29.750 1.00 26.09 197 ARG A CA 1
ATOM 1487 C C . ARG A 1 197 ? -44.008 -26.246 -28.266 1.00 26.09 197 ARG A C 1
ATOM 1489 O O . ARG A 1 197 ? -43.204 -27.105 -27.943 1.00 26.09 197 ARG A O 1
ATOM 1496 N N . ASP A 1 198 ? -44.468 -25.430 -27.310 1.00 23.36 198 ASP A N 1
ATOM 1497 C CA . ASP A 1 198 ? -45.838 -25.010 -26.907 1.00 23.36 198 ASP A CA 1
ATOM 1498 C C . ASP A 1 198 ? -46.623 -26.062 -26.090 1.00 23.36 198 ASP A C 1
ATOM 1500 O O . ASP A 1 198 ? -47.277 -26.924 -26.678 1.00 23.36 198 ASP A O 1
ATOM 1504 N N . ARG A 1 199 ? -46.712 -25.900 -24.752 1.00 26.33 199 ARG A N 1
ATOM 1505 C CA . ARG A 1 199 ? -47.928 -25.359 -24.082 1.00 26.33 199 ARG A CA 1
ATOM 1506 C C . ARG A 1 199 ? -47.887 -25.301 -22.543 1.00 26.33 199 ARG A C 1
ATOM 1508 O O . ARG A 1 199 ? -47.279 -26.122 -21.872 1.00 26.33 199 ARG A O 1
ATOM 1515 N N . SER A 1 200 ? -48.629 -24.316 -22.036 1.00 25.39 200 SER A N 1
ATOM 1516 C CA . SER A 1 200 ? -48.913 -23.937 -20.643 1.00 25.39 200 SER A CA 1
ATOM 1517 C C . SER A 1 200 ? -49.707 -24.963 -19.807 1.00 25.39 200 SER A C 1
ATOM 1519 O O . SE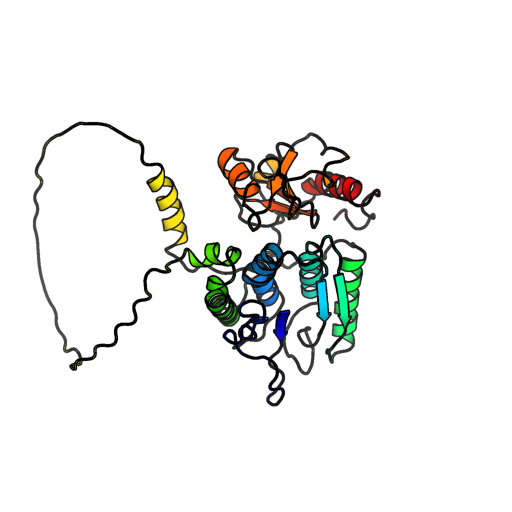R A 1 200 ? -50.478 -25.743 -20.365 1.00 25.39 200 SER A O 1
ATOM 1521 N N . GLY A 1 201 ? -49.640 -24.851 -18.470 1.00 25.11 201 GLY A N 1
ATOM 1522 C CA . GLY A 1 201 ? -50.544 -25.530 -17.524 1.00 25.11 201 GLY A CA 1
ATOM 1523 C C . GLY A 1 201 ? -50.427 -25.024 -16.073 1.00 25.11 201 GLY A C 1
ATOM 1524 O O . GLY A 1 201 ? -49.329 -24.964 -15.536 1.00 25.11 201 GLY A O 1
ATOM 1525 N N . ASP A 1 202 ? -51.564 -24.677 -15.464 1.00 22.77 202 ASP A N 1
ATOM 1526 C CA . ASP A 1 202 ? -51.747 -24.068 -14.121 1.00 22.77 202 ASP A CA 1
ATOM 1527 C C . ASP A 1 202 ? -52.383 -25.124 -13.154 1.00 22.77 202 ASP A C 1
ATOM 1529 O O . ASP A 1 202 ? -52.803 -26.176 -13.638 1.00 22.77 202 ASP A O 1
ATOM 1533 N N . VAL A 1 203 ? -52.514 -25.030 -11.817 1.00 26.17 203 VAL A N 1
ATOM 1534 C CA . VAL A 1 203 ? -52.615 -23.917 -10.839 1.00 26.17 203 VAL A CA 1
ATOM 1535 C C . VAL A 1 203 ? -52.127 -24.333 -9.432 1.00 26.17 203 VAL A C 1
ATOM 1537 O O . VAL A 1 203 ? -52.400 -25.448 -8.998 1.00 26.17 203 VAL A O 1
ATOM 1540 N N . GLY A 1 204 ? -51.614 -23.363 -8.655 1.00 22.69 204 GLY A N 1
ATOM 1541 C CA . GLY A 1 204 ? -52.049 -23.128 -7.259 1.00 22.69 204 GLY A CA 1
ATOM 1542 C C . GLY A 1 204 ? -51.428 -23.916 -6.085 1.00 22.69 204 GLY A C 1
ATOM 1543 O O . GLY A 1 204 ? -51.608 -25.120 -5.945 1.00 22.69 204 GLY A O 1
ATOM 1544 N N . GLY A 1 205 ? -50.847 -23.185 -5.122 1.00 23.47 205 GLY A N 1
ATOM 1545 C CA . GLY A 1 205 ? -50.526 -23.693 -3.779 1.00 23.47 205 GLY A CA 1
ATOM 1546 C C . GLY A 1 205 ? -49.789 -22.664 -2.914 1.00 23.47 205 GLY A C 1
ATOM 1547 O O . GLY A 1 205 ? -48.646 -22.333 -3.203 1.00 23.47 205 GLY A O 1
ATOM 1548 N N . ALA A 1 206 ? -50.430 -22.149 -1.858 1.00 25.81 206 ALA A N 1
ATOM 1549 C CA . ALA A 1 206 ? -49.837 -21.159 -0.954 1.00 25.81 206 ALA A CA 1
ATOM 1550 C C . ALA A 1 206 ? -49.505 -21.763 0.421 1.00 25.81 206 ALA A C 1
ATOM 1552 O O . ALA A 1 206 ? -50.386 -22.287 1.100 1.00 25.81 206 ALA A O 1
ATOM 1553 N N . SER A 1 207 ? -48.256 -21.607 0.863 1.00 25.20 207 SER A N 1
ATOM 1554 C CA . SER A 1 207 ? -47.823 -21.789 2.255 1.00 25.20 207 SER A CA 1
ATOM 1555 C C . SER A 1 207 ? -46.523 -21.012 2.470 1.00 25.20 207 SER A C 1
ATOM 1557 O O . SER A 1 207 ? -45.554 -21.254 1.755 1.00 25.20 207 SER A O 1
ATOM 1559 N N . GLY A 1 208 ? -46.515 -20.050 3.395 1.00 23.28 208 GLY A N 1
ATOM 1560 C CA . GLY A 1 208 ? -45.370 -19.157 3.609 1.00 23.28 208 GLY A CA 1
ATOM 1561 C C . GLY A 1 208 ? -44.309 -19.706 4.567 1.00 23.28 208 GLY A C 1
ATOM 1562 O O . GLY A 1 208 ? -44.524 -20.716 5.235 1.00 23.28 208 GLY A O 1
ATOM 1563 N N . GLY A 1 209 ? -43.197 -18.976 4.682 1.00 25.58 209 GLY A N 1
ATOM 1564 C CA . GLY A 1 209 ? -42.156 -19.208 5.685 1.00 25.58 209 GLY A CA 1
ATOM 1565 C C . GLY A 1 209 ? -40.754 -18.873 5.173 1.00 25.58 209 GLY A C 1
ATOM 1566 O O . GLY A 1 209 ? -40.275 -19.538 4.266 1.00 25.58 209 GLY A O 1
ATOM 1567 N N . ASN A 1 210 ? -40.114 -17.903 5.832 1.00 25.39 210 ASN A N 1
ATOM 1568 C CA . ASN A 1 210 ? -38.736 -17.420 5.665 1.00 25.39 210 ASN A CA 1
ATOM 1569 C C . ASN A 1 210 ? -38.383 -16.667 4.368 1.00 25.39 210 ASN A C 1
ATOM 1571 O O . ASN A 1 210 ? -38.445 -17.179 3.257 1.00 25.39 210 ASN A O 1
ATOM 1575 N N . GLU A 1 211 ? -37.926 -15.431 4.572 1.00 32.44 211 GLU A N 1
ATOM 1576 C CA . GLU A 1 211 ? -37.214 -14.613 3.594 1.00 32.44 211 GLU A CA 1
ATOM 1577 C C . GLU A 1 211 ? -35.758 -15.102 3.522 1.00 32.44 211 GLU A C 1
ATOM 1579 O O . GLU A 1 211 ? -35.006 -14.965 4.491 1.00 32.44 211 GLU A O 1
ATOM 1584 N N . ASP A 1 212 ? -35.349 -15.691 2.395 1.00 30.34 212 ASP A N 1
ATOM 1585 C CA . ASP A 1 212 ? -33.976 -16.171 2.219 1.00 30.34 212 ASP A CA 1
ATOM 1586 C C . ASP A 1 212 ? -33.014 -15.007 1.926 1.00 30.34 212 ASP A C 1
ATOM 1588 O O . ASP A 1 212 ? -32.812 -14.570 0.792 1.00 30.34 212 ASP A O 1
ATOM 1592 N N . ILE A 1 213 ? -32.350 -14.541 2.987 1.00 33.31 213 ILE A N 1
ATOM 1593 C CA . ILE A 1 213 ? -31.277 -13.528 2.967 1.00 33.31 213 ILE A CA 1
ATOM 1594 C C . ILE A 1 213 ? -30.093 -13.951 2.058 1.00 33.31 213 ILE A C 1
ATOM 1596 O O . ILE A 1 213 ? -29.275 -13.119 1.662 1.00 33.31 213 ILE A O 1
ATOM 1600 N N . GLY A 1 214 ? -30.012 -15.232 1.676 1.00 27.64 214 GLY A N 1
ATOM 1601 C CA . GLY A 1 214 ? -28.993 -15.766 0.769 1.00 27.64 214 GLY A CA 1
ATOM 1602 C C . GLY A 1 214 ? -29.048 -15.221 -0.664 1.00 27.64 214 GLY A C 1
ATOM 1603 O O . GLY A 1 214 ? -27.991 -15.028 -1.266 1.00 27.64 214 GLY A O 1
ATOM 1604 N N . ASP A 1 215 ? -30.232 -14.919 -1.209 1.00 30.84 215 ASP A N 1
ATOM 1605 C CA . ASP A 1 215 ? -30.357 -14.593 -2.641 1.00 30.84 215 ASP A CA 1
ATOM 1606 C C . ASP A 1 215 ? -29.882 -13.173 -2.995 1.00 30.84 215 ASP A C 1
ATOM 1608 O O . ASP A 1 215 ? -29.305 -12.972 -4.063 1.00 30.84 215 ASP A O 1
ATOM 1612 N N . SER A 1 216 ? -30.011 -12.204 -2.080 1.00 30.11 216 SER A N 1
ATOM 1613 C CA . SER A 1 216 ? -29.471 -10.838 -2.259 1.00 30.11 216 SER A CA 1
ATOM 1614 C C . SER A 1 216 ? -27.936 -10.785 -2.137 1.00 30.11 216 SER A C 1
ATOM 1616 O O . SER A 1 216 ? -27.259 -9.961 -2.752 1.00 30.11 216 SER A O 1
ATOM 1618 N N . LEU A 1 217 ? -27.348 -11.722 -1.386 1.00 31.34 217 LEU A N 1
ATOM 1619 C CA . LEU A 1 217 ? -25.900 -11.946 -1.385 1.00 31.34 217 LEU A CA 1
ATOM 1620 C C . LEU A 1 217 ? -25.448 -12.629 -2.684 1.00 31.34 217 LEU A C 1
ATOM 1622 O O . LEU A 1 217 ? -24.423 -12.253 -3.251 1.00 31.34 217 LEU A O 1
ATOM 1626 N N . LEU A 1 218 ? -26.223 -13.592 -3.192 1.00 31.31 218 LEU A N 1
ATOM 1627 C CA . LEU A 1 218 ? -25.922 -14.298 -4.439 1.00 31.31 218 LEU A CA 1
ATOM 1628 C C . LEU A 1 218 ? -26.107 -13.442 -5.701 1.00 31.31 218 LEU A C 1
ATOM 1630 O O . LEU A 1 218 ? -25.376 -13.671 -6.664 1.00 31.31 218 LEU A O 1
ATOM 1634 N N . SER A 1 219 ? -27.000 -12.447 -5.720 1.00 31.69 219 SER A N 1
ATOM 1635 C CA . SER A 1 219 ? -27.083 -11.486 -6.832 1.00 31.69 219 SER A CA 1
ATOM 1636 C C . SER A 1 219 ? -25.812 -10.641 -6.933 1.00 31.69 219 SER A C 1
ATOM 1638 O O . SER A 1 219 ? -25.203 -10.582 -8.000 1.00 31.69 219 SER A O 1
ATOM 1640 N N . ASN A 1 220 ? -25.335 -10.105 -5.806 1.00 34.91 220 ASN A N 1
ATOM 1641 C CA . ASN A 1 220 ? -24.101 -9.315 -5.756 1.00 34.91 220 ASN A CA 1
ATOM 1642 C C . ASN A 1 220 ? -22.862 -10.175 -6.079 1.00 34.91 220 ASN A C 1
ATOM 1644 O O . ASN A 1 220 ? -21.933 -9.718 -6.741 1.00 34.91 220 ASN A O 1
ATOM 1648 N N . LEU A 1 221 ? -22.855 -11.449 -5.668 1.00 36.81 221 LEU A N 1
ATOM 1649 C CA . LEU A 1 221 ? -21.799 -12.407 -6.022 1.00 36.81 221 LEU A CA 1
ATOM 1650 C C . LEU A 1 221 ? -21.846 -12.851 -7.494 1.00 36.81 221 LEU A C 1
ATOM 1652 O O . LEU A 1 221 ? -20.802 -13.193 -8.042 1.00 36.81 221 LEU A O 1
ATOM 1656 N N . ARG A 1 222 ? -23.013 -12.839 -8.154 1.00 29.69 222 ARG A N 1
ATOM 1657 C CA . ARG A 1 222 ? -23.130 -13.149 -9.590 1.00 29.69 222 ARG A CA 1
ATOM 1658 C C . ARG A 1 222 ? -22.626 -12.014 -10.475 1.00 29.69 222 ARG A C 1
ATOM 1660 O O . ARG A 1 222 ? -21.946 -12.304 -11.454 1.00 29.69 222 ARG A O 1
ATOM 1667 N N . GLU A 1 223 ? -22.877 -10.756 -10.117 1.00 35.03 223 GLU A N 1
ATOM 1668 C CA . GLU A 1 223 ? -22.313 -9.611 -10.852 1.00 35.03 223 GLU A CA 1
ATOM 1669 C C . GLU A 1 223 ? -20.780 -9.524 -10.718 1.00 35.03 223 GLU A C 1
ATOM 1671 O O . GLU A 1 223 ? -20.108 -9.103 -11.654 1.00 35.03 223 GLU A O 1
ATOM 1676 N N . MET A 1 224 ? -20.201 -10.028 -9.620 1.00 36.19 224 MET A N 1
ATOM 1677 C CA . MET A 1 224 ? -18.743 -10.161 -9.456 1.00 36.19 224 MET A CA 1
ATOM 1678 C C . MET A 1 224 ? -18.117 -11.384 -10.158 1.00 36.19 224 MET A C 1
ATOM 1680 O O . MET A 1 224 ? -16.891 -11.490 -10.192 1.00 36.19 224 MET A O 1
ATOM 1684 N N . ALA A 1 225 ? -18.912 -12.320 -10.692 1.00 35.62 225 ALA A N 1
ATOM 1685 C CA . ALA A 1 225 ? -18.430 -13.626 -11.170 1.00 35.62 225 ALA A CA 1
ATOM 1686 C C . ALA A 1 225 ? -18.609 -13.879 -12.681 1.00 35.62 225 ALA A C 1
ATOM 1688 O O . ALA A 1 225 ? -18.297 -14.974 -13.150 1.00 35.62 225 ALA A O 1
ATOM 1689 N N . ILE A 1 226 ? -19.089 -12.896 -13.452 1.00 35.34 226 ILE A N 1
ATOM 1690 C CA . ILE A 1 226 ? -19.222 -12.990 -14.917 1.00 35.34 226 ILE A CA 1
ATOM 1691 C C . ILE A 1 226 ? -18.519 -11.797 -15.574 1.00 35.34 226 ILE A C 1
ATOM 1693 O O . ILE A 1 226 ? -19.146 -10.889 -16.113 1.00 35.34 226 ILE A O 1
ATOM 1697 N N . GLY A 1 227 ? -17.189 -11.796 -15.515 1.00 31.02 227 GLY A N 1
ATOM 1698 C CA . GLY A 1 227 ? -16.364 -10.776 -16.153 1.00 31.02 227 GLY A CA 1
ATOM 1699 C C . GLY A 1 227 ? -14.969 -10.705 -15.548 1.00 31.02 227 GLY A C 1
ATOM 1700 O O . GLY A 1 227 ? -14.791 -10.854 -14.344 1.00 31.02 227 GLY A O 1
ATOM 1701 N N . GLU A 1 228 ? -13.984 -10.490 -16.412 1.00 38.06 228 GLU A N 1
ATOM 1702 C CA . GLU A 1 228 ? -12.569 -10.293 -16.104 1.00 38.06 228 GLU A CA 1
ATOM 1703 C C . GLU A 1 228 ? -12.354 -9.418 -14.855 1.00 38.06 228 GLU A C 1
ATOM 1705 O O . GLU A 1 228 ? -12.508 -8.198 -14.899 1.00 38.06 228 GLU A O 1
ATOM 1710 N N . THR A 1 229 ? -11.937 -10.019 -13.732 1.00 39.78 229 THR A N 1
ATOM 1711 C CA . THR A 1 229 ? -11.470 -9.245 -12.575 1.00 39.78 229 THR A CA 1
ATOM 1712 C C . THR A 1 229 ? -10.136 -8.589 -12.936 1.00 39.78 229 THR A C 1
ATOM 1714 O O . THR A 1 229 ? -9.061 -9.170 -12.743 1.00 39.78 229 THR A O 1
ATOM 1717 N N . MET A 1 230 ? -10.220 -7.391 -13.516 1.00 39.81 230 MET A N 1
ATOM 1718 C CA . MET A 1 230 ? -9.086 -6.514 -13.771 1.00 39.81 230 MET A CA 1
ATOM 1719 C C . MET A 1 230 ? -8.458 -6.140 -12.427 1.00 39.81 230 MET A C 1
ATOM 1721 O O . MET A 1 230 ? -9.071 -5.438 -11.622 1.00 39.81 230 MET A O 1
ATOM 1725 N N . MET A 1 231 ? -7.234 -6.603 -12.170 1.00 39.81 231 MET A N 1
ATOM 1726 C CA . MET A 1 231 ? -6.437 -6.005 -11.102 1.00 39.81 231 MET A CA 1
ATOM 1727 C C . MET A 1 231 ? -6.034 -4.604 -11.551 1.00 39.81 231 MET A C 1
ATOM 1729 O O . MET A 1 231 ? -5.625 -4.417 -12.695 1.00 39.81 231 MET A O 1
ATOM 1733 N N . PHE A 1 232 ? -6.105 -3.637 -10.648 1.00 44.69 232 PHE A N 1
ATOM 1734 C CA . PHE A 1 232 ? -5.596 -2.289 -10.868 1.00 44.69 232 PHE A CA 1
ATOM 1735 C C . PHE A 1 232 ? -4.576 -1.966 -9.783 1.00 44.69 232 PHE A C 1
ATOM 1737 O O . PHE A 1 232 ? -4.689 -2.434 -8.649 1.00 44.69 232 PHE A O 1
ATOM 1744 N N . ALA A 1 233 ? -3.601 -1.119 -10.101 1.00 45.88 233 ALA A N 1
ATOM 1745 C CA . ALA A 1 233 ? -2.926 -0.402 -9.034 1.00 45.88 233 ALA A CA 1
ATOM 1746 C C . ALA A 1 233 ? -3.874 0.661 -8.504 1.00 45.88 233 ALA A C 1
ATOM 1748 O O . ALA A 1 233 ? -4.469 1.410 -9.280 1.00 45.88 233 ALA A O 1
ATOM 1749 N N . VAL A 1 234 ? -4.021 0.726 -7.184 1.00 52.69 234 VAL A N 1
ATOM 1750 C CA . VAL A 1 234 ? -5.011 1.607 -6.573 1.00 52.69 234 VAL A CA 1
ATOM 1751 C C . VAL A 1 234 ? -4.476 3.040 -6.540 1.00 52.69 234 VAL A C 1
ATOM 1753 O O . VAL A 1 234 ? -3.950 3.495 -5.527 1.00 52.69 234 VAL A O 1
ATOM 1756 N N . THR A 1 235 ? -4.624 3.769 -7.651 1.00 56.41 235 THR A N 1
ATOM 1757 C CA . THR A 1 235 ? -4.590 5.238 -7.629 1.00 56.41 235 THR A CA 1
ATOM 1758 C C . THR A 1 235 ? -5.722 5.714 -6.711 1.00 56.41 235 THR A C 1
ATOM 1760 O O . THR A 1 235 ? -6.879 5.363 -6.963 1.00 56.41 235 THR A O 1
ATOM 1763 N N . PRO A 1 236 ? -5.449 6.501 -5.655 1.00 73.06 236 PRO A N 1
ATOM 1764 C CA . PRO A 1 236 ? -6.516 7.086 -4.856 1.00 73.06 236 PRO A CA 1
ATOM 1765 C C . PRO A 1 236 ? -7.365 8.030 -5.715 1.00 73.06 236 PRO A C 1
ATOM 1767 O O . PRO A 1 236 ? -6.829 8.962 -6.312 1.00 73.06 236 PRO A O 1
ATOM 1770 N N . LYS A 1 237 ? -8.682 7.813 -5.766 1.00 79.50 237 LYS A N 1
ATOM 1771 C CA . LYS A 1 237 ? -9.601 8.679 -6.516 1.00 79.50 237 LYS A CA 1
ATOM 1772 C C . LYS A 1 237 ? -9.615 10.074 -5.896 1.00 79.50 237 LYS A C 1
ATOM 1774 O O . LYS A 1 237 ? -9.722 10.211 -4.674 1.00 79.50 237 LYS A O 1
ATOM 1779 N N . SER A 1 238 ? -9.514 11.103 -6.729 1.00 82.56 238 SER A N 1
ATOM 1780 C CA . SER A 1 238 ? -9.687 12.495 -6.302 1.00 82.56 238 SER A CA 1
ATOM 1781 C C . SER A 1 238 ? -11.163 12.896 -6.247 1.00 82.56 238 SER A C 1
ATOM 1783 O O . SER A 1 238 ? -11.535 13.788 -5.486 1.00 82.56 238 SER A O 1
ATOM 1785 N N . ASP A 1 239 ? -12.015 12.182 -6.980 1.00 84.44 239 ASP A N 1
ATOM 1786 C CA . ASP A 1 239 ? -13.459 12.327 -7.043 1.00 84.44 239 ASP A CA 1
ATOM 1787 C C . ASP A 1 239 ? -14.186 11.180 -6.321 1.00 84.44 239 ASP A C 1
ATOM 1789 O O . ASP A 1 239 ? -13.901 9.994 -6.487 1.00 84.44 239 ASP A O 1
ATOM 1793 N N . CYS A 1 240 ? -15.147 11.535 -5.469 1.00 89.69 240 CYS A N 1
ATOM 1794 C CA . CYS A 1 240 ? -15.998 10.571 -4.781 1.00 89.69 240 CYS A CA 1
ATOM 1795 C C . CYS A 1 240 ? -17.276 11.264 -4.301 1.00 89.69 240 CYS A C 1
ATOM 1797 O O . CYS A 1 240 ? -17.230 12.141 -3.438 1.00 89.69 240 CYS A O 1
ATOM 1799 N N . GLU A 1 241 ? -18.428 10.866 -4.841 1.00 93.44 241 GLU A N 1
ATOM 1800 C CA . GLU A 1 241 ? -19.741 11.431 -4.482 1.00 93.44 241 GLU A CA 1
ATOM 1801 C C . GLU A 1 241 ? -20.047 11.309 -2.977 1.00 93.44 241 GLU A C 1
ATOM 1803 O O . GLU A 1 241 ? -20.647 12.198 -2.366 1.00 93.44 241 GLU A O 1
ATOM 1808 N N . HIS A 1 242 ? -19.518 10.258 -2.348 1.00 94.44 242 HIS A N 1
ATOM 1809 C CA . HIS A 1 242 ? -19.652 9.975 -0.924 1.00 94.44 242 HIS A CA 1
ATOM 1810 C C . HIS A 1 242 ? -18.908 10.959 -0.008 1.00 94.44 242 HIS A C 1
ATOM 1812 O O . HIS A 1 242 ? -19.162 10.974 1.192 1.00 94.44 242 HIS A O 1
ATOM 1818 N N . LEU A 1 243 ? -18.039 11.836 -0.530 1.00 92.94 243 LEU A N 1
ATOM 1819 C CA . LEU A 1 243 ? -17.421 12.915 0.262 1.00 92.94 243 LEU A CA 1
ATOM 1820 C C . LEU A 1 243 ? -18.456 13.894 0.844 1.00 92.94 243 LEU A C 1
ATOM 1822 O O . LEU A 1 243 ? -18.157 14.623 1.787 1.00 92.94 243 LEU A O 1
ATOM 1826 N N . THR A 1 244 ? -19.681 13.884 0.316 1.00 91.38 244 THR A N 1
ATOM 1827 C CA . THR A 1 244 ? -20.834 14.610 0.865 1.00 91.38 244 THR A CA 1
ATOM 1828 C C . THR A 1 244 ? -21.360 14.036 2.186 1.00 91.38 244 THR A C 1
ATOM 1830 O O . THR A 1 244 ? -22.061 14.749 2.902 1.00 91.38 244 THR A O 1
ATOM 1833 N N . THR A 1 245 ? -21.014 12.792 2.548 1.00 90.62 245 THR A N 1
ATOM 1834 C CA . THR A 1 245 ? -21.481 12.135 3.786 1.00 90.62 245 THR A CA 1
ATOM 1835 C C . THR A 1 245 ? -20.538 12.323 4.980 1.00 90.62 245 THR A C 1
ATOM 1837 O O . THR A 1 245 ? -20.810 11.818 6.070 1.00 90.62 245 THR A O 1
ATOM 1840 N N . LEU A 1 246 ? -19.434 13.060 4.796 1.00 91.88 246 LEU A N 1
ATOM 1841 C CA . LEU A 1 246 ? -18.476 13.375 5.856 1.00 91.88 246 LEU A CA 1
ATOM 1842 C C . LEU A 1 246 ? -19.156 14.084 7.037 1.00 91.88 246 LEU A C 1
ATOM 1844 O O . LEU A 1 246 ? -19.937 15.023 6.873 1.00 91.88 246 LEU A O 1
ATOM 1848 N N . SER A 1 247 ? -18.807 13.658 8.248 1.00 88.81 247 SER A N 1
ATOM 1849 C CA . SER A 1 247 ? -19.246 14.296 9.485 1.00 88.81 247 SER A CA 1
ATOM 1850 C C . SER A 1 247 ? -18.753 15.749 9.552 1.00 88.81 247 SER A C 1
ATOM 1852 O O . SER A 1 247 ? -17.559 15.998 9.376 1.00 88.81 247 SER A O 1
ATOM 1854 N N . PRO A 1 248 ? -19.620 16.727 9.882 1.00 86.50 248 PRO A N 1
ATOM 1855 C CA . PRO A 1 248 ? -19.195 18.104 10.134 1.00 86.50 248 PRO A CA 1
ATOM 1856 C C . PRO A 1 248 ? -18.556 18.280 11.523 1.00 86.50 248 PRO A C 1
ATOM 1858 O O . PRO A 1 248 ? -18.094 19.371 11.855 1.00 86.50 248 PRO A O 1
ATOM 1861 N N . LYS A 1 249 ? -18.574 17.244 12.375 1.00 89.12 249 LYS A N 1
ATOM 1862 C CA . LYS A 1 249 ? -17.963 17.281 13.709 1.00 89.12 249 LYS A CA 1
ATOM 1863 C C . LYS A 1 249 ? -16.475 16.924 13.597 1.00 89.12 249 LYS A C 1
ATOM 1865 O O . LYS A 1 249 ? -16.140 16.030 12.826 1.00 89.12 249 LYS A O 1
ATOM 1870 N N . PRO A 1 250 ? -15.582 17.540 14.390 1.00 88.69 250 PRO A N 1
ATOM 1871 C CA . PRO A 1 250 ? -14.191 17.105 14.461 1.00 88.69 250 PRO A CA 1
ATOM 1872 C C . PRO A 1 250 ? -14.080 15.700 15.073 1.00 88.69 250 PRO A C 1
ATOM 1874 O O . PRO A 1 250 ? -14.922 15.291 15.880 1.00 88.69 250 PRO A O 1
ATOM 1877 N N . LEU A 1 251 ? -13.019 14.978 14.710 1.00 93.25 251 LEU A N 1
ATOM 1878 C CA . LEU A 1 251 ? -12.655 13.719 15.361 1.00 93.25 251 LEU A CA 1
ATOM 1879 C C . LEU A 1 251 ? -12.213 13.964 16.822 1.00 93.25 251 LEU A C 1
ATOM 1881 O O . LEU A 1 251 ? -11.664 15.033 17.111 1.00 93.25 251 LEU A O 1
ATOM 1885 N N . PRO A 1 252 ? -12.420 13.000 17.741 1.00 92.19 252 PRO A N 1
ATOM 1886 C CA . PRO A 1 252 ? -11.911 13.084 19.112 1.00 92.19 252 PRO A CA 1
ATOM 1887 C C . PRO A 1 252 ? -10.384 13.307 19.163 1.00 92.19 252 PRO A C 1
ATOM 1889 O O . PRO A 1 252 ? -9.667 12.717 18.353 1.00 92.19 252 PRO A O 1
ATOM 1892 N N . PRO A 1 253 ? -9.846 14.113 20.101 1.00 90.25 253 PRO A N 1
ATOM 1893 C CA . PRO A 1 253 ? -8.401 14.366 20.192 1.00 90.25 253 PRO A CA 1
ATOM 1894 C C . PRO A 1 253 ? -7.554 13.114 20.463 1.00 90.25 253 PRO A C 1
ATOM 1896 O O . PRO A 1 253 ? -6.382 13.065 20.102 1.00 90.25 253 PRO A O 1
ATOM 1899 N N . ASP A 1 254 ? -8.142 12.103 21.095 1.00 92.31 254 ASP A N 1
ATOM 1900 C CA . ASP A 1 254 ? -7.536 10.835 21.503 1.00 92.31 254 ASP A CA 1
ATOM 1901 C C . ASP A 1 254 ? -7.781 9.684 20.508 1.00 92.31 254 ASP A C 1
ATOM 1903 O O . ASP A 1 254 ? -7.359 8.555 20.767 1.00 92.31 254 ASP A O 1
ATOM 1907 N N . ILE A 1 255 ? -8.426 9.955 19.364 1.00 92.31 255 ILE A N 1
ATOM 1908 C CA . ILE A 1 255 ? -8.895 8.942 18.404 1.00 92.31 255 ILE A CA 1
ATOM 1909 C C . ILE A 1 255 ? -7.800 7.971 17.930 1.00 92.31 255 ILE A C 1
ATOM 1911 O O . ILE A 1 255 ? -8.088 6.802 17.701 1.00 92.31 255 ILE A O 1
ATOM 1915 N N . ALA A 1 256 ? -6.535 8.402 17.839 1.00 89.38 256 ALA A N 1
ATOM 1916 C CA . ALA A 1 256 ? -5.419 7.538 17.440 1.00 89.38 256 ALA A CA 1
ATOM 1917 C C . ALA A 1 256 ? -5.099 6.415 18.450 1.00 89.38 256 ALA A C 1
ATOM 1919 O O . ALA A 1 256 ? -4.375 5.482 18.109 1.00 89.38 256 ALA A O 1
ATOM 1920 N N . SER A 1 257 ? -5.626 6.495 19.678 1.00 90.56 257 SER A N 1
ATOM 1921 C CA . SER A 1 257 ? -5.486 5.469 20.723 1.00 90.56 257 SER A CA 1
ATOM 1922 C C . SER A 1 257 ? -6.652 4.472 20.781 1.00 90.56 257 SER A C 1
ATOM 1924 O O . SER A 1 257 ? -6.604 3.508 21.551 1.00 90.56 257 SER A O 1
ATOM 1926 N N . HIS A 1 258 ? -7.708 4.701 19.991 1.00 92.19 258 HIS A N 1
ATOM 1927 C CA . HIS A 1 258 ? -8.923 3.889 20.012 1.00 92.19 258 HIS A CA 1
ATOM 1928 C C . HIS A 1 258 ? -8.713 2.544 19.305 1.00 92.19 258 HIS A C 1
ATOM 1930 O O . HIS A 1 258 ? -7.844 2.375 18.450 1.00 92.19 258 HIS A O 1
ATOM 1936 N N . ARG A 1 259 ? -9.526 1.564 19.697 1.00 95.44 259 ARG A N 1
ATOM 1937 C CA . ARG A 1 259 ? -9.444 0.153 19.288 1.00 95.44 259 ARG A CA 1
ATOM 1938 C C . ARG A 1 259 ? -10.744 -0.253 18.613 1.00 95.44 259 ARG A C 1
ATOM 1940 O O . ARG A 1 259 ? -11.734 0.463 18.715 1.00 95.44 259 ARG A O 1
ATOM 1947 N N . CYS A 1 260 ? -10.769 -1.411 17.958 1.00 96.25 260 CYS A N 1
ATOM 1948 C CA . CYS A 1 260 ? -12.014 -1.919 17.390 1.00 96.25 260 CYS A CA 1
ATOM 1949 C C . CYS A 1 260 ? -13.076 -2.144 18.479 1.00 96.25 260 CYS A C 1
ATOM 1951 O O . CYS A 1 260 ? -12.878 -2.977 19.359 1.00 96.25 260 CYS A O 1
ATOM 1953 N N . GLU A 1 261 ? -14.219 -1.467 18.381 1.00 97.25 261 GLU A N 1
ATOM 1954 C CA . GLU A 1 261 ? -15.279 -1.514 19.399 1.00 97.25 261 GLU A CA 1
ATOM 1955 C C . GLU A 1 261 ? -15.944 -2.899 19.536 1.00 97.25 261 GLU A C 1
ATOM 1957 O O . GLU A 1 261 ? -16.430 -3.239 20.611 1.00 97.25 261 GLU A O 1
ATOM 1962 N N . GLU A 1 262 ? -15.915 -3.734 18.489 1.00 94.94 262 GLU A N 1
ATOM 1963 C CA . GLU A 1 262 ? -16.527 -5.075 18.498 1.00 94.94 262 GLU A CA 1
ATOM 1964 C C . GLU A 1 262 ? -15.615 -6.185 19.044 1.00 94.94 262 GLU A C 1
ATOM 1966 O O . GLU A 1 262 ? -16.094 -7.104 19.707 1.00 94.94 262 GLU A O 1
ATOM 1971 N N . CYS A 1 263 ? -14.302 -6.128 18.789 1.00 94.50 263 CYS A N 1
ATOM 1972 C CA . CYS A 1 263 ? -13.367 -7.195 19.181 1.00 94.50 263 CYS A CA 1
ATOM 1973 C C . CYS A 1 263 ? -12.146 -6.728 19.988 1.00 94.50 263 CYS A C 1
ATOM 1975 O O . CYS A 1 263 ? -11.247 -7.527 20.240 1.00 94.50 263 CYS A O 1
ATOM 1977 N N . ASN A 1 264 ? -12.098 -5.449 20.380 1.00 93.88 264 ASN A N 1
ATOM 1978 C CA . ASN A 1 264 ? -11.010 -4.797 21.125 1.00 93.88 264 ASN A CA 1
ATOM 1979 C C . ASN A 1 264 ? -9.608 -4.936 20.488 1.00 93.88 264 ASN A C 1
ATOM 1981 O O . ASN A 1 264 ? -8.581 -4.817 21.158 1.00 93.88 264 ASN A O 1
ATOM 1985 N N . GLU A 1 265 ? -9.569 -5.204 19.184 1.00 89.25 265 GLU A N 1
ATOM 1986 C CA . GLU A 1 265 ? -8.340 -5.425 18.429 1.00 89.25 265 GLU A CA 1
ATOM 1987 C C . GLU A 1 265 ? -7.622 -4.099 18.133 1.00 89.25 265 GLU A C 1
ATOM 1989 O O . GLU A 1 265 ? -8.256 -3.083 17.834 1.00 89.25 265 GLU A O 1
ATOM 1994 N N . GLU A 1 266 ? -6.294 -4.133 18.233 1.00 87.44 266 GLU A N 1
ATOM 1995 C CA . GLU A 1 266 ? -5.380 -2.997 18.054 1.00 87.44 266 GLU A CA 1
ATOM 1996 C C . GLU A 1 266 ? -4.878 -2.878 16.614 1.00 87.44 266 GLU A C 1
ATOM 1998 O O . GLU A 1 266 ? -4.444 -1.809 16.188 1.00 87.44 266 GLU A O 1
ATOM 2003 N N . ARG A 1 267 ? -4.892 -3.987 15.864 1.00 83.12 267 ARG A N 1
ATOM 2004 C CA . ARG A 1 267 ? -4.385 -4.046 14.489 1.00 83.12 267 ARG A CA 1
ATOM 2005 C C . ARG A 1 267 ? -5.363 -3.421 13.502 1.00 83.12 267 ARG A C 1
ATOM 2007 O O . ARG A 1 267 ? -6.559 -3.703 13.544 1.00 83.12 267 ARG A O 1
ATOM 2014 N N . GLU A 1 268 ? -4.812 -2.615 12.593 1.00 83.31 268 GLU A N 1
ATOM 2015 C CA . GLU A 1 268 ? -5.542 -1.835 11.585 1.00 83.31 268 GLU A CA 1
ATOM 2016 C C . GLU A 1 268 ? -6.845 -1.214 12.126 1.00 83.31 268 GLU A C 1
ATOM 2018 O O . GLU A 1 268 ? -7.925 -1.605 11.681 1.00 83.31 268 GLU A O 1
ATOM 2023 N N . PRO A 1 269 ? -6.807 -0.278 13.090 1.00 92.38 269 PRO A N 1
ATOM 2024 C CA . PRO A 1 269 ? -8.017 0.400 13.513 1.00 92.38 269 PRO A CA 1
ATOM 2025 C C . PRO A 1 269 ? -8.366 1.488 12.488 1.00 92.38 269 PRO A C 1
ATOM 2027 O O . PRO A 1 269 ? -7.544 2.338 12.134 1.00 92.38 269 PRO A O 1
ATOM 2030 N N . TRP A 1 270 ? -9.595 1.436 11.987 1.00 96.44 270 TRP A N 1
ATOM 2031 C CA . TRP A 1 270 ? -10.182 2.405 11.067 1.00 96.44 270 TRP A CA 1
ATOM 2032 C C . TRP A 1 270 ? -11.261 3.195 11.795 1.00 96.44 270 TRP A C 1
ATOM 2034 O O . TRP A 1 270 ? -12.013 2.628 12.583 1.00 96.44 270 TRP A O 1
ATOM 2044 N N . VAL A 1 271 ? -11.389 4.481 11.484 1.00 97.62 271 VAL A N 1
ATOM 2045 C CA . VAL A 1 271 ? -12.425 5.369 12.023 1.00 97.62 271 VAL A CA 1
ATOM 2046 C C . VAL A 1 271 ? -13.421 5.698 10.924 1.00 97.62 271 VAL A C 1
ATOM 2048 O O . VAL A 1 271 ? -13.032 6.186 9.863 1.00 97.62 271 VAL A O 1
ATOM 2051 N N . CYS A 1 272 ? -14.711 5.478 11.164 1.00 97.44 272 CYS A N 1
ATOM 2052 C CA . CYS A 1 272 ? -15.756 5.899 10.237 1.00 97.44 272 CYS A CA 1
ATOM 2053 C C . CYS A 1 272 ? -15.817 7.436 10.172 1.00 97.44 272 CYS A C 1
ATOM 2055 O O . CYS A 1 272 ? -16.066 8.092 11.183 1.00 97.44 272 CYS A O 1
ATOM 2057 N N . LEU A 1 273 ? -15.678 8.029 8.985 1.00 96.88 273 LEU A N 1
ATOM 2058 C CA . LEU A 1 273 ? -15.673 9.489 8.812 1.00 96.88 273 LEU A CA 1
ATOM 2059 C C . LEU A 1 273 ? -17.064 10.145 8.917 1.00 96.88 273 LEU A C 1
ATOM 2061 O O . LEU A 1 273 ? -17.173 11.364 8.807 1.00 96.88 273 LEU A O 1
ATOM 2065 N N . GLN A 1 274 ? -18.119 9.359 9.148 1.00 95.81 274 GLN A N 1
ATOM 2066 C CA . GLN A 1 274 ? -19.500 9.834 9.287 1.00 95.81 274 GLN A CA 1
ATOM 2067 C C . GLN A 1 274 ? -20.041 9.729 10.724 1.00 95.81 274 GLN A C 1
ATOM 2069 O O . GLN A 1 274 ? -20.776 10.610 11.165 1.00 95.81 274 GLN A O 1
ATOM 2074 N N . CYS A 1 275 ? -19.655 8.693 11.481 1.00 96.00 275 CYS A N 1
ATOM 2075 C CA . CYS A 1 275 ? -20.103 8.485 12.870 1.00 96.00 275 CYS A CA 1
ATOM 2076 C C . CYS A 1 275 ? -18.974 8.408 13.912 1.00 96.00 275 CYS A C 1
ATOM 2078 O O . CYS A 1 275 ? -19.265 8.369 15.101 1.00 96.00 275 CYS A O 1
ATOM 2080 N N . HIS A 1 276 ? -17.709 8.400 13.482 1.00 96.38 276 HIS A N 1
ATOM 2081 C CA . HIS A 1 276 ? -16.493 8.350 14.310 1.00 96.38 276 HIS A CA 1
ATOM 2082 C C . HIS A 1 276 ? -16.278 7.069 15.135 1.00 96.38 276 HIS A C 1
ATOM 2084 O O . HIS A 1 276 ? -15.300 6.998 15.873 1.00 96.38 276 HIS A O 1
ATOM 2090 N N . HIS A 1 277 ? -17.127 6.050 14.972 1.00 96.56 277 HIS A N 1
ATOM 2091 C CA . HIS A 1 277 ? -16.889 4.718 15.534 1.00 96.56 277 HIS A CA 1
ATOM 2092 C C . HIS A 1 277 ? -15.646 4.054 14.924 1.00 96.56 277 HIS A C 1
ATOM 2094 O O . HIS A 1 277 ? -15.321 4.286 13.749 1.00 96.56 277 HIS A O 1
ATOM 2100 N N . VAL A 1 278 ? -14.971 3.229 15.725 1.00 97.56 278 VAL A N 1
ATOM 2101 C CA . VAL A 1 278 ? -13.674 2.622 15.411 1.00 97.56 278 VAL A CA 1
ATOM 2102 C C . VAL A 1 278 ? -13.790 1.106 15.285 1.00 97.56 278 VAL A C 1
ATOM 2104 O O . VAL A 1 278 ? -14.209 0.404 16.203 1.00 97.56 278 VAL A O 1
ATOM 2107 N N . TYR A 1 279 ? -13.364 0.571 14.142 1.00 96.94 279 TYR A N 1
ATOM 2108 C CA . TYR A 1 279 ? -13.457 -0.854 13.822 1.00 96.94 279 TYR A CA 1
ATOM 2109 C C . TYR A 1 279 ? -12.188 -1.357 13.129 1.00 96.94 279 TYR A C 1
ATOM 2111 O O . TYR A 1 279 ? -11.504 -0.602 12.443 1.00 96.94 279 TYR A O 1
ATOM 2119 N N . CYS A 1 280 ? -11.859 -2.641 13.287 1.00 91.94 280 CYS A N 1
ATOM 2120 C CA . CYS A 1 280 ? -10.677 -3.223 12.649 1.00 91.94 280 CYS A CA 1
ATOM 2121 C C . CYS A 1 280 ? -10.859 -3.411 11.130 1.00 91.94 280 CYS A C 1
ATOM 2123 O O . CYS A 1 280 ? -11.982 -3.553 10.626 1.00 91.94 280 CYS A O 1
ATOM 2125 N N . GLY A 1 281 ? -9.733 -3.422 10.418 1.00 84.25 281 GLY A N 1
ATOM 2126 C CA . GLY A 1 281 ? -9.656 -3.479 8.961 1.00 84.25 281 GLY A CA 1
ATOM 2127 C C . GLY A 1 281 ? -10.171 -4.768 8.316 1.00 84.25 281 GLY A C 1
ATOM 2128 O O . GLY A 1 281 ? -10.392 -5.795 8.969 1.00 84.25 281 GLY A O 1
ATOM 2129 N N . ARG A 1 282 ? -10.327 -4.701 6.983 1.00 83.25 282 ARG A N 1
ATOM 2130 C CA . ARG A 1 282 ? -10.804 -5.786 6.098 1.00 83.25 282 ARG A CA 1
ATOM 2131 C C . ARG A 1 282 ? -10.038 -7.098 6.313 1.00 83.25 282 ARG A C 1
ATOM 2133 O O . ARG A 1 282 ? -10.651 -8.158 6.264 1.00 83.25 282 ARG A O 1
ATOM 2140 N N . TYR A 1 283 ? -8.731 -7.024 6.572 1.00 79.00 283 TYR A N 1
ATOM 2141 C CA . TYR A 1 283 ? -7.844 -8.188 6.695 1.00 79.00 283 TYR A CA 1
ATOM 2142 C C . TYR A 1 283 ? -7.647 -8.684 8.136 1.00 79.00 283 TYR A C 1
ATOM 2144 O O . TYR A 1 283 ? -6.939 -9.665 8.348 1.00 79.00 283 TYR A O 1
ATOM 2152 N N . VAL A 1 284 ? -8.276 -8.029 9.120 1.00 81.25 284 VAL A N 1
ATOM 2153 C CA . VAL A 1 284 ? -8.186 -8.396 10.540 1.00 81.25 284 VAL A CA 1
ATOM 2154 C C . VAL A 1 284 ? -9.391 -9.252 10.940 1.00 81.25 284 VAL A C 1
ATOM 2156 O O . VAL A 1 284 ? -9.277 -10.472 10.972 1.00 81.25 284 VAL A O 1
ATOM 2159 N N . ASN A 1 285 ? -10.553 -8.633 11.180 1.00 81.62 285 ASN A N 1
ATOM 2160 C CA . ASN A 1 285 ? -11.846 -9.328 11.305 1.00 81.62 285 ASN A CA 1
ATOM 2161 C C . ASN A 1 285 ? -12.943 -8.695 10.425 1.00 81.62 285 ASN A C 1
ATOM 2163 O O . ASN A 1 285 ? -14.072 -9.173 10.416 1.00 81.62 285 ASN A O 1
ATOM 2167 N N . GLY A 1 286 ? -12.643 -7.620 9.686 1.00 85.31 286 GLY A N 1
ATOM 2168 C CA . GLY A 1 286 ? -13.587 -7.007 8.751 1.00 85.31 286 GLY A CA 1
ATOM 2169 C C . GLY A 1 286 ? -14.697 -6.159 9.377 1.00 85.31 286 GLY A C 1
ATOM 2170 O O . GLY A 1 286 ? -15.592 -5.745 8.646 1.00 85.31 286 GLY A O 1
ATOM 2171 N N . HIS A 1 287 ? -14.654 -5.840 10.676 1.00 94.25 287 HIS A N 1
ATOM 2172 C CA . HIS A 1 287 ? -15.730 -5.080 11.333 1.00 94.25 287 HIS A CA 1
ATOM 2173 C C . HIS A 1 287 ? -15.995 -3.706 10.686 1.00 94.25 287 HIS A C 1
ATOM 2175 O O . HIS A 1 287 ? -17.152 -3.322 10.576 1.00 94.25 287 HIS A O 1
ATOM 2181 N N . MET A 1 288 ? -14.990 -2.995 10.146 1.00 94.12 288 MET A N 1
ATOM 2182 C CA . MET A 1 288 ? -15.263 -1.740 9.415 1.00 94.12 288 MET A CA 1
ATOM 2183 C C . MET A 1 288 ? -16.027 -1.971 8.094 1.00 94.12 288 MET A C 1
ATOM 2185 O O . MET A 1 288 ? -16.862 -1.155 7.708 1.00 94.12 288 MET A O 1
ATOM 2189 N N . LEU A 1 289 ? -15.779 -3.096 7.413 1.00 88.88 289 LEU A N 1
ATOM 2190 C CA . LEU A 1 289 ? -16.533 -3.493 6.218 1.00 88.88 289 LEU A CA 1
ATOM 2191 C C . LEU A 1 289 ? -17.979 -3.866 6.590 1.00 88.88 289 LEU A C 1
ATOM 2193 O O . LEU A 1 289 ? -18.911 -3.430 5.916 1.00 88.88 289 LEU A O 1
ATOM 2197 N N . GLY A 1 290 ? -18.161 -4.615 7.684 1.00 87.31 290 GLY A N 1
ATOM 2198 C CA . GLY A 1 290 ? -19.477 -4.953 8.235 1.00 87.31 290 GLY A CA 1
ATOM 2199 C C . GLY A 1 290 ? -20.279 -3.714 8.640 1.00 87.31 290 GLY A C 1
ATOM 2200 O O . GLY A 1 290 ? -21.424 -3.563 8.219 1.00 87.31 290 GLY A O 1
ATOM 2201 N N . HIS A 1 291 ? -19.651 -2.784 9.366 1.00 94.69 291 HIS A N 1
ATOM 2202 C CA . HIS A 1 291 ? -20.227 -1.484 9.714 1.00 94.69 291 HIS A CA 1
ATOM 2203 C C . HIS A 1 291 ? -20.665 -0.709 8.471 1.00 94.69 291 HIS A C 1
ATOM 2205 O O . HIS A 1 291 ? -21.819 -0.300 8.386 1.00 94.69 291 HIS A O 1
ATOM 2211 N N . SER A 1 292 ? -19.785 -0.562 7.475 1.00 90.81 292 SER A N 1
ATOM 2212 C CA . SER A 1 292 ? -20.097 0.187 6.252 1.00 90.81 292 SER A CA 1
ATOM 2213 C C . SER A 1 292 ? -21.331 -0.360 5.524 1.00 90.81 292 SER A C 1
ATOM 2215 O O . SER A 1 292 ? -22.200 0.421 5.130 1.00 90.81 292 SER A O 1
ATOM 2217 N N . GLY A 1 293 ? -21.453 -1.690 5.421 1.00 86.94 293 GLY A N 1
ATOM 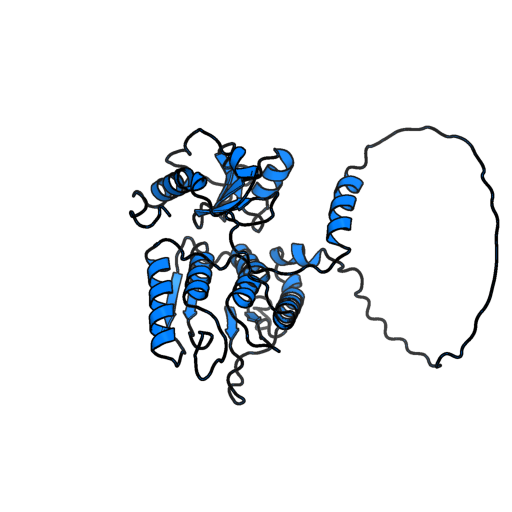2218 C CA . GLY A 1 293 ? -22.627 -2.351 4.843 1.00 86.94 293 GLY A CA 1
ATOM 2219 C C . GLY A 1 293 ? -23.894 -2.245 5.702 1.00 86.94 293 GLY A C 1
ATOM 2220 O O . GLY A 1 293 ? -24.982 -2.085 5.158 1.00 86.94 293 GLY A O 1
ATOM 2221 N N . GLY A 1 294 ? -23.769 -2.299 7.033 1.00 87.50 294 GLY A N 1
ATOM 2222 C CA . GLY A 1 294 ? -24.905 -2.239 7.961 1.00 87.50 294 GLY A CA 1
ATOM 2223 C C . GLY A 1 294 ? -25.450 -0.831 8.227 1.00 87.50 294 GLY A C 1
ATOM 2224 O O . GLY A 1 294 ? -26.632 -0.681 8.529 1.00 87.50 294 GLY A O 1
ATOM 2225 N N . SER A 1 295 ? -24.615 0.205 8.112 1.00 89.12 295 SER A N 1
ATOM 2226 C CA . SER A 1 295 ? -24.983 1.595 8.414 1.00 89.12 295 SER A CA 1
ATOM 2227 C C . SER A 1 295 ? -25.049 2.511 7.188 1.00 89.12 295 SER A C 1
ATOM 2229 O O . SER A 1 295 ? -25.336 3.696 7.343 1.00 89.12 295 SER A O 1
ATOM 2231 N N . ALA A 1 296 ? -24.706 2.005 5.997 1.00 88.69 296 ALA A N 1
ATOM 2232 C CA . ALA A 1 296 ? -24.485 2.800 4.786 1.00 88.69 296 ALA A CA 1
ATOM 2233 C C . ALA A 1 296 ? -23.518 3.988 5.006 1.00 88.69 296 ALA A C 1
ATOM 2235 O O . ALA A 1 296 ? -23.708 5.070 4.453 1.00 88.69 296 ALA A O 1
ATOM 2236 N N . HIS A 1 297 ? -22.478 3.796 5.830 1.00 95.00 297 HIS A N 1
ATOM 2237 C CA . HIS A 1 297 ? -21.405 4.777 6.022 1.00 95.00 297 HIS A CA 1
ATOM 2238 C C . HIS A 1 297 ? -20.198 4.393 5.149 1.00 95.00 297 HIS A C 1
ATOM 2240 O O . HIS A 1 297 ? -19.448 3.483 5.511 1.00 95.00 297 HIS A O 1
ATOM 2246 N N . PRO A 1 298 ? -19.983 5.042 3.993 1.00 93.94 298 PRO A N 1
ATOM 2247 C CA . PRO A 1 298 ? -19.069 4.537 2.971 1.00 93.94 298 PRO A CA 1
ATOM 2248 C C . PRO A 1 298 ? -17.600 4.897 3.198 1.00 93.94 298 PRO A C 1
ATOM 2250 O O . PRO A 1 298 ? -16.749 4.295 2.553 1.00 93.94 298 PRO A O 1
ATOM 2253 N N . LEU A 1 299 ? -17.284 5.881 4.045 1.00 96.44 299 LEU A N 1
ATOM 2254 C CA . LEU A 1 299 ? -15.935 6.439 4.190 1.00 96.44 299 LEU A CA 1
ATOM 2255 C C . LEU A 1 299 ? -15.325 6.143 5.563 1.00 96.44 299 LEU A C 1
ATOM 2257 O O . LEU A 1 299 ? -15.923 6.449 6.596 1.00 96.44 299 LEU A O 1
ATOM 2261 N N . ALA A 1 300 ? -14.090 5.638 5.570 1.00 97.12 300 ALA A N 1
ATOM 2262 C CA . ALA A 1 300 ? -13.300 5.442 6.783 1.00 97.12 300 ALA A CA 1
ATOM 2263 C C . ALA A 1 300 ? -11.837 5.869 6.595 1.00 97.12 300 ALA A C 1
ATOM 2265 O O . ALA A 1 300 ? -11.283 5.742 5.504 1.00 97.12 300 ALA A O 1
ATOM 2266 N N . ILE A 1 301 ? -11.206 6.351 7.667 1.00 95.44 301 ILE A N 1
ATOM 2267 C CA . ILE A 1 301 ? -9.780 6.699 7.721 1.00 95.44 301 ILE A CA 1
ATOM 2268 C C . ILE A 1 301 ? -9.009 5.669 8.548 1.00 95.44 301 ILE A C 1
ATOM 2270 O O . ILE A 1 301 ? -9.426 5.303 9.644 1.00 95.44 301 ILE A O 1
ATOM 2274 N N . SER A 1 302 ? -7.883 5.201 8.026 1.00 92.25 302 SER A N 1
ATOM 2275 C CA . SER A 1 302 ? -6.965 4.293 8.711 1.00 92.25 302 SER A CA 1
ATOM 2276 C C . SER A 1 302 ? -6.124 5.059 9.733 1.00 92.25 302 SER A C 1
ATOM 2278 O O . SER A 1 302 ? -5.471 6.049 9.402 1.00 92.25 302 SER A O 1
ATOM 2280 N N . LEU A 1 303 ? -6.075 4.581 10.979 1.00 90.31 303 LEU A N 1
ATOM 2281 C CA . LEU A 1 303 ? -5.155 5.112 11.992 1.00 90.31 303 LEU A CA 1
ATOM 2282 C C . LEU A 1 303 ? -3.717 4.599 11.803 1.00 90.31 303 LEU A C 1
ATOM 2284 O O . LEU A 1 303 ? -2.788 5.123 12.422 1.00 90.31 303 LEU A O 1
ATOM 2288 N N . ALA A 1 304 ? -3.497 3.596 10.944 1.00 83.12 304 ALA A N 1
ATOM 2289 C CA . ALA A 1 304 ? -2.173 3.041 10.669 1.00 83.12 304 ALA A CA 1
ATOM 2290 C C . ALA A 1 304 ? -1.333 3.971 9.772 1.00 83.12 304 ALA A C 1
ATOM 2292 O O . ALA A 1 304 ? -0.195 4.293 10.118 1.00 83.12 304 ALA A O 1
ATOM 2293 N N . ASP A 1 305 ? -1.913 4.474 8.685 1.00 80.19 305 ASP A N 1
ATOM 2294 C CA . ASP A 1 305 ? -1.222 5.229 7.626 1.00 80.19 305 ASP A CA 1
ATOM 2295 C C . ASP A 1 305 ? -1.914 6.552 7.228 1.00 80.19 305 ASP A C 1
ATOM 2297 O O . ASP A 1 305 ? -1.348 7.326 6.459 1.00 80.19 305 ASP A O 1
ATOM 2301 N N . ILE A 1 306 ? -3.083 6.876 7.806 1.00 88.44 306 ILE A N 1
ATOM 2302 C CA . ILE A 1 306 ? -3.871 8.094 7.506 1.00 88.44 306 ILE A CA 1
ATOM 2303 C C . ILE A 1 306 ? -4.444 8.074 6.063 1.00 88.44 306 ILE A C 1
ATOM 2305 O O . ILE A 1 306 ? -4.921 9.083 5.529 1.00 88.44 306 ILE A O 1
ATOM 2309 N N . SER A 1 307 ? -4.462 6.895 5.430 1.00 88.06 307 SER A N 1
ATOM 2310 C CA . SER A 1 307 ? -5.191 6.652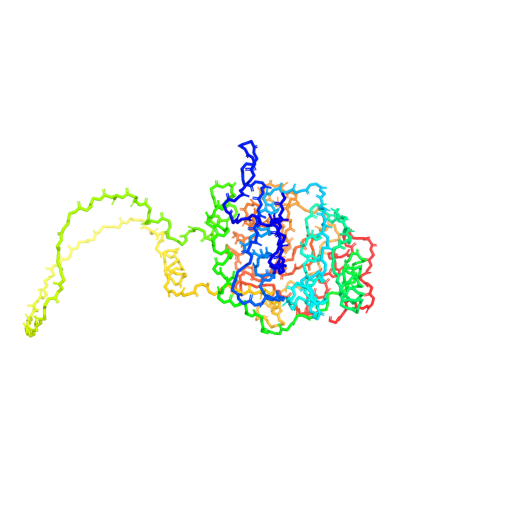 4.184 1.00 88.06 307 SER A CA 1
ATOM 2311 C C . SER A 1 307 ? -6.707 6.666 4.427 1.00 88.06 307 SER A C 1
ATOM 2313 O O . SER A 1 307 ? -7.186 6.349 5.517 1.00 88.06 307 SER A O 1
ATOM 2315 N N . VAL A 1 308 ? -7.486 7.062 3.418 1.00 93.00 308 VAL A N 1
ATOM 2316 C CA . VAL A 1 308 ? -8.958 7.073 3.480 1.00 93.00 308 VAL A CA 1
ATOM 2317 C C . VAL A 1 308 ? -9.493 6.107 2.441 1.00 93.00 308 VAL A C 1
ATOM 2319 O O . VAL A 1 308 ? -9.117 6.207 1.277 1.00 93.00 308 VAL A O 1
ATOM 2322 N N . TRP A 1 309 ? -10.372 5.197 2.850 1.00 91.75 309 TRP A N 1
ATOM 2323 C CA . TRP A 1 309 ? -11.020 4.218 1.983 1.00 91.75 309 TRP A CA 1
ATOM 2324 C C . TRP A 1 309 ? -12.499 4.550 1.801 1.00 91.75 309 TRP A C 1
ATOM 2326 O O . TRP A 1 309 ? -13.178 4.925 2.761 1.00 91.75 309 TRP A O 1
ATOM 2336 N N . CYS A 1 310 ? -13.001 4.374 0.579 1.00 91.88 310 CYS A N 1
ATOM 2337 C CA . CYS A 1 310 ? -14.425 4.347 0.287 1.00 91.88 310 CYS A CA 1
ATOM 2338 C C . CYS A 1 310 ? -14.866 2.923 -0.060 1.00 91.88 310 CYS A C 1
ATOM 2340 O O . CYS A 1 310 ? -14.433 2.366 -1.068 1.00 91.88 310 CYS A O 1
ATOM 2342 N N . PHE A 1 311 ? -15.753 2.352 0.754 1.00 85.56 311 PHE A N 1
ATOM 2343 C CA . PHE A 1 311 ? -16.280 0.999 0.570 1.00 85.56 311 PHE A CA 1
ATOM 2344 C C . PHE A 1 311 ? -17.224 0.876 -0.629 1.00 85.56 311 PHE A C 1
ATOM 2346 O O . PHE A 1 311 ? -17.199 -0.151 -1.293 1.00 85.56 311 PHE A O 1
ATOM 2353 N N . LEU A 1 312 ? -18.004 1.917 -0.948 1.00 84.62 312 LEU A N 1
ATOM 2354 C CA . LEU A 1 312 ? -18.909 1.903 -2.108 1.00 84.62 312 LEU A CA 1
ATOM 2355 C C . LEU A 1 312 ? -18.180 2.146 -3.436 1.00 84.62 312 LEU A C 1
ATOM 2357 O O . LEU A 1 312 ? -18.547 1.570 -4.452 1.00 84.62 312 LEU A O 1
ATOM 2361 N N . CYS A 1 313 ? -17.115 2.952 -3.439 1.00 83.00 313 CYS A N 1
ATOM 2362 C CA . CYS A 1 313 ? -16.271 3.131 -4.625 1.00 83.00 313 CYS A CA 1
ATOM 2363 C C . CYS A 1 313 ? -15.174 2.057 -4.771 1.00 83.00 313 CYS A C 1
ATOM 2365 O O . CYS A 1 313 ? -14.404 2.160 -5.728 1.00 83.00 313 CYS A O 1
ATOM 2367 N N . ASP A 1 314 ? -15.067 1.129 -3.805 1.00 77.75 314 ASP A N 1
ATOM 2368 C CA . ASP A 1 314 ? -13.965 0.178 -3.555 1.00 77.75 314 ASP A CA 1
ATOM 2369 C C . ASP A 1 314 ? -12.586 0.764 -3.924 1.00 77.75 314 ASP A C 1
ATOM 2371 O O . ASP A 1 314 ? -11.887 0.308 -4.826 1.00 77.75 314 ASP A O 1
ATOM 2375 N N . SER A 1 315 ? -12.237 1.900 -3.313 1.00 77.38 315 SER A N 1
ATOM 2376 C CA . SER A 1 315 ? -11.022 2.657 -3.652 1.00 77.38 315 SER A CA 1
ATOM 2377 C C . SER A 1 315 ? -10.534 3.526 -2.496 1.00 77.38 315 SER A C 1
ATOM 2379 O O . SER A 1 315 ? -11.336 4.060 -1.724 1.00 77.38 315 SER A O 1
ATOM 2381 N N . TYR A 1 316 ? -9.219 3.758 -2.432 1.00 84.25 316 TYR A N 1
ATOM 2382 C CA . TYR A 1 316 ? -8.664 4.857 -1.638 1.00 84.25 316 TYR A CA 1
ATOM 2383 C C . TYR A 1 316 ? -9.117 6.205 -2.211 1.00 84.25 316 TYR A C 1
ATOM 2385 O O . TYR A 1 316 ? -9.271 6.335 -3.424 1.00 84.25 316 TYR A O 1
ATOM 2393 N N . ILE A 1 317 ? -9.303 7.210 -1.353 1.00 86.88 317 ILE A N 1
ATOM 2394 C CA . ILE A 1 317 ? -9.740 8.560 -1.732 1.00 86.88 317 ILE A CA 1
ATOM 2395 C C . ILE A 1 317 ? -8.701 9.603 -1.295 1.00 86.88 317 ILE A C 1
ATOM 2397 O O . ILE A 1 317 ? -8.252 9.617 -0.144 1.00 86.88 317 ILE A O 1
ATOM 2401 N N . HIS A 1 318 ? -8.351 10.520 -2.198 1.00 86.06 318 HIS A N 1
ATOM 2402 C CA . HIS A 1 318 ? -7.472 11.658 -1.931 1.00 86.06 318 HIS A CA 1
ATOM 2403 C C . HIS A 1 318 ? -8.106 12.977 -2.393 1.00 86.06 318 HIS A C 1
ATOM 2405 O O . HIS A 1 318 ? -7.953 13.386 -3.539 1.00 86.06 318 HIS A O 1
ATOM 2411 N N . HIS A 1 319 ? -8.793 13.668 -1.483 1.00 87.75 319 HIS A N 1
ATOM 2412 C CA . HIS A 1 319 ? -9.493 14.919 -1.779 1.00 87.75 319 HIS A CA 1
ATOM 2413 C C . HIS A 1 319 ? -9.288 15.961 -0.659 1.00 87.75 319 HIS A C 1
ATOM 2415 O O . HIS A 1 319 ? -9.297 15.570 0.514 1.00 87.75 319 HIS A O 1
ATOM 2421 N N . PRO A 1 320 ? -9.170 17.274 -0.958 1.00 86.69 320 PRO A N 1
ATOM 2422 C CA . PRO A 1 320 ? -8.925 18.318 0.048 1.00 86.69 320 PRO A CA 1
ATOM 2423 C C . PRO A 1 320 ? -9.957 18.412 1.185 1.00 86.69 320 PRO A C 1
ATOM 2425 O O . PRO A 1 320 ? -9.624 18.858 2.281 1.00 86.69 320 PRO A O 1
ATOM 2428 N N . SER A 1 321 ? -11.199 17.950 0.986 1.00 91.00 321 SER A N 1
ATOM 2429 C CA . SER A 1 321 ? -12.195 17.889 2.076 1.00 91.00 321 SER A CA 1
ATOM 2430 C C . SER A 1 321 ? -11.838 16.891 3.187 1.00 91.00 321 SER A C 1
ATOM 2432 O O . SER A 1 321 ? -12.407 16.963 4.273 1.00 91.00 321 SER A O 1
ATOM 2434 N N . LEU A 1 322 ? -10.886 15.982 2.946 1.00 92.19 322 LEU A N 1
ATOM 2435 C CA . LEU A 1 322 ? -10.373 15.038 3.939 1.00 92.19 322 LEU A CA 1
ATOM 2436 C C . LEU A 1 322 ? -9.254 15.643 4.801 1.00 92.19 322 LEU A C 1
ATOM 2438 O O . LEU A 1 322 ? -8.944 15.089 5.856 1.00 92.19 322 LEU A O 1
ATOM 2442 N N . THR A 1 323 ? -8.665 16.775 4.400 1.00 89.25 323 THR A N 1
ATOM 2443 C CA . THR A 1 323 ? -7.558 17.430 5.118 1.00 89.25 323 THR A CA 1
ATOM 2444 C C . THR A 1 323 ? -7.862 17.709 6.596 1.00 89.25 323 THR A C 1
ATOM 2446 O O . THR A 1 323 ? -6.981 17.430 7.411 1.00 89.25 323 THR A O 1
ATOM 2449 N N . PRO A 1 324 ? -9.070 18.155 7.013 1.00 90.94 324 PRO A N 1
ATOM 2450 C CA . PRO A 1 324 ? -9.401 18.302 8.432 1.00 90.94 324 PRO A CA 1
ATOM 2451 C C . PRO A 1 324 ? -9.304 16.980 9.206 1.00 90.94 324 PRO A C 1
ATOM 2453 O O . PRO A 1 324 ? -8.616 16.918 10.221 1.00 90.94 324 PRO A O 1
ATOM 2456 N N . ALA A 1 325 ? -9.909 15.901 8.695 1.00 92.19 325 ALA A N 1
ATOM 2457 C CA . ALA A 1 325 ? -9.883 14.587 9.340 1.00 92.19 325 ALA A CA 1
ATOM 2458 C C . ALA A 1 325 ? -8.465 13.995 9.388 1.00 92.19 325 ALA A C 1
ATOM 2460 O O . ALA A 1 325 ? -8.025 13.533 10.442 1.00 92.19 325 ALA A O 1
ATOM 2461 N N . LYS A 1 326 ? -7.716 14.079 8.278 1.00 90.62 326 LYS A N 1
ATOM 2462 C CA . LYS A 1 326 ? -6.306 13.664 8.216 1.00 90.62 326 LYS A CA 1
ATOM 2463 C C . LYS A 1 326 ? -5.447 14.443 9.215 1.00 90.62 326 LYS A C 1
ATOM 2465 O O . LYS A 1 326 ? -4.642 13.839 9.915 1.00 90.62 326 LYS A O 1
ATOM 2470 N N . SER A 1 327 ? -5.661 15.755 9.335 1.00 88.38 327 SER A N 1
ATOM 2471 C CA . SER A 1 327 ? -4.945 16.616 10.287 1.00 88.38 327 SER A CA 1
ATOM 2472 C C . SER A 1 327 ? -5.273 16.278 11.741 1.00 88.38 327 SER A C 1
ATOM 2474 O O . SER A 1 327 ? -4.368 16.262 12.569 1.00 88.38 327 SER A O 1
ATOM 2476 N N . SER A 1 328 ? -6.536 15.968 12.060 1.00 90.88 328 SER A N 1
ATOM 2477 C CA . SER A 1 328 ? -6.933 15.514 13.400 1.00 90.88 328 SER A CA 1
ATOM 2478 C C . SER A 1 328 ? -6.298 14.171 13.768 1.00 90.88 328 SER A C 1
ATOM 2480 O O . SER A 1 328 ? -5.758 14.048 14.865 1.00 90.88 328 SER A O 1
ATOM 2482 N N . VAL A 1 329 ? -6.301 13.186 12.860 1.00 90.00 329 VAL A N 1
ATOM 2483 C CA . VAL A 1 329 ? -5.630 11.892 13.091 1.00 90.00 329 VAL A CA 1
ATOM 2484 C C . VAL A 1 329 ? -4.117 12.072 13.224 1.00 90.00 329 VAL A C 1
ATOM 2486 O O . VAL A 1 329 ? -3.517 11.492 14.123 1.00 90.00 329 VAL A O 1
ATOM 2489 N N . HIS A 1 330 ? -3.501 12.907 12.383 1.00 87.12 330 HIS A N 1
ATOM 2490 C CA . HIS A 1 330 ? -2.071 13.209 12.449 1.00 87.12 330 HIS A CA 1
ATOM 2491 C C . HIS A 1 330 ? -1.692 13.840 13.799 1.00 87.12 330 HIS A C 1
ATOM 2493 O O . HIS A 1 330 ? -0.803 13.330 14.477 1.00 87.12 330 HIS A O 1
ATOM 2499 N N . LEU A 1 331 ? -2.422 14.872 14.239 1.00 88.00 331 LEU A N 1
ATOM 2500 C CA . LEU A 1 331 ? -2.210 15.517 15.538 1.00 88.00 331 LEU A CA 1
ATOM 2501 C C . LEU A 1 331 ? -2.404 14.544 16.708 1.00 88.00 331 LEU A C 1
ATOM 2503 O O . LEU A 1 331 ? -1.586 14.517 17.622 1.00 88.00 331 LEU A O 1
ATOM 2507 N N . SER A 1 332 ? -3.448 13.711 16.657 1.00 90.50 332 SER A N 1
ATOM 2508 C CA . SER A 1 332 ? -3.717 12.681 17.669 1.00 90.50 332 SER A CA 1
ATOM 2509 C C . SER A 1 332 ? -2.597 11.631 17.747 1.00 90.50 332 SER A C 1
ATOM 2511 O O . SER A 1 332 ? -2.267 11.153 18.830 1.00 90.50 332 SER A O 1
ATOM 2513 N N . LYS A 1 333 ? -1.984 11.290 16.605 1.00 85.56 333 LYS A N 1
ATOM 2514 C CA . LYS A 1 333 ? -0.961 10.241 16.488 1.00 85.56 333 LYS A CA 1
ATOM 2515 C C . LYS A 1 333 ? 0.465 10.713 16.787 1.00 85.56 333 LYS A C 1
ATOM 2517 O O . LYS A 1 333 ? 1.244 9.940 17.339 1.00 85.56 333 LYS A O 1
ATOM 2522 N N . PHE A 1 334 ? 0.816 11.939 16.400 1.00 86.56 334 PHE A N 1
ATOM 2523 C CA . PHE A 1 334 ? 2.192 12.453 16.461 1.00 86.56 334 PHE A CA 1
ATOM 2524 C C . PHE A 1 334 ? 2.380 13.613 17.453 1.00 86.56 334 PHE A C 1
ATOM 2526 O O . PHE A 1 334 ? 3.512 13.933 17.800 1.00 86.56 334 PHE A O 1
ATOM 2533 N N . GLY A 1 335 ? 1.299 14.222 17.953 1.00 85.62 335 GLY A N 1
ATOM 2534 C CA . GLY A 1 335 ? 1.353 15.340 18.904 1.00 85.62 335 GLY A CA 1
ATOM 2535 C C . GLY A 1 335 ? 1.666 16.706 18.279 1.00 85.62 335 GLY A C 1
ATOM 2536 O O . GLY A 1 335 ? 1.711 17.704 18.996 1.00 85.62 335 GLY A O 1
ATOM 2537 N N . GLU A 1 336 ? 1.836 16.771 16.958 1.00 86.81 336 GLU A N 1
ATOM 2538 C CA . GLU A 1 336 ? 2.107 17.992 16.194 1.00 86.81 336 GLU A CA 1
ATOM 2539 C C . GLU A 1 336 ? 1.187 18.119 14.971 1.00 86.81 336 GLU A C 1
ATOM 2541 O O . GLU A 1 336 ? 0.498 17.175 14.586 1.00 86.81 336 GLU A O 1
ATOM 2546 N N . HIS A 1 337 ? 1.118 19.312 14.378 1.00 80.44 337 HIS A N 1
ATOM 2547 C CA . HIS A 1 337 ? 0.332 19.527 13.163 1.00 80.44 337 HIS A CA 1
ATOM 2548 C C . HIS A 1 337 ? 1.110 19.107 11.908 1.00 80.44 337 HIS A C 1
ATOM 2550 O O . HIS A 1 337 ? 2.329 19.282 11.881 1.00 80.44 337 HIS A O 1
ATOM 2556 N N . PRO A 1 338 ? 0.408 18.666 10.843 1.00 74.19 338 PRO A N 1
ATOM 2557 C CA . PRO A 1 338 ? 1.014 18.433 9.539 1.00 74.19 338 PRO A CA 1
ATOM 2558 C C . PRO A 1 338 ? 1.885 19.612 9.081 1.00 74.19 338 PRO A C 1
ATOM 2560 O O . PRO A 1 338 ? 1.460 20.772 9.161 1.00 74.19 338 PRO A O 1
ATOM 2563 N N . SER A 1 339 ? 3.085 19.322 8.577 1.00 66.81 339 SER A N 1
ATOM 2564 C CA . SER A 1 339 ? 3.980 20.332 8.013 1.00 66.81 339 SER A CA 1
ATOM 2565 C C . SER A 1 339 ? 3.317 21.005 6.805 1.00 66.81 339 SER A C 1
ATOM 2567 O O . SER A 1 339 ? 2.499 20.410 6.103 1.00 66.81 339 SER A O 1
ATOM 2569 N N . SER A 1 340 ? 3.631 22.276 6.543 1.00 50.03 340 SER A N 1
ATOM 2570 C CA . SER A 1 340 ? 2.865 23.116 5.604 1.00 50.03 340 SER A CA 1
ATOM 2571 C C . SER A 1 340 ? 2.889 22.670 4.131 1.00 50.03 340 SER A C 1
ATOM 2573 O O . SER A 1 340 ? 2.147 23.231 3.330 1.00 50.03 340 SER A O 1
ATOM 2575 N N . GLY A 1 341 ? 3.673 21.647 3.770 1.00 48.47 341 GLY A N 1
ATOM 2576 C CA . GLY A 1 341 ? 3.574 20.969 2.472 1.00 48.47 341 GLY A CA 1
ATOM 2577 C C . GLY A 1 341 ? 2.407 19.975 2.360 1.00 48.47 341 GLY A C 1
ATOM 2578 O O . GLY A 1 341 ? 2.024 19.621 1.252 1.00 48.47 341 GLY A O 1
ATOM 2579 N N . GLN A 1 342 ? 1.814 19.531 3.474 1.00 43.09 342 GLN A N 1
ATOM 2580 C CA . GLN A 1 342 ? 0.813 18.450 3.540 1.00 43.09 342 GLN A CA 1
ATOM 2581 C C . GLN A 1 342 ? -0.642 18.906 3.277 1.00 43.09 342 GLN A C 1
ATOM 2583 O O . GLN A 1 342 ? -1.583 18.235 3.700 1.00 43.09 342 GLN A O 1
ATOM 2588 N N . GLN A 1 343 ? -0.847 20.055 2.620 1.00 35.12 343 GLN A N 1
ATOM 2589 C CA . GLN A 1 343 ? -2.169 20.685 2.429 1.00 35.12 343 GLN A CA 1
ATOM 2590 C C . GLN A 1 343 ? -2.664 20.732 0.968 1.00 35.12 343 GLN A C 1
ATOM 2592 O O . GLN A 1 343 ? -3.643 21.430 0.685 1.00 35.12 343 GLN A O 1
ATOM 2597 N N . HIS A 1 344 ? -2.013 20.018 0.045 1.00 34.72 344 HIS A N 1
ATOM 2598 C CA . HIS A 1 344 ? -2.323 20.025 -1.391 1.00 34.72 344 HIS A CA 1
ATOM 2599 C C . HIS A 1 344 ? -2.587 18.614 -1.925 1.00 34.72 344 HIS A C 1
ATOM 2601 O O . HIS A 1 344 ? -1.758 17.724 -1.641 1.00 34.72 344 HIS A O 1
#

pLDDT: mean 75.45, std 24.68, range [22.69, 97.69]

Sequence (344 aa):
MFTMATPLRSNSTTTKGPTHMGGVSAKGYNVNMAWSGKMMGDPEYLAAFHHLLLPIASEFNPELVLVSCGLDAAKDDPLGRYHVSPVGYAHMTHLLRGLAGGKMVVAHEGGYNLKSISESMAAIVSVLLGDPLPCLPDKMVPNDDAVDCIRAVVSAQIPYWKSLRIFGSVGAKEMQYFDNSPDFEEPESHDQTQESRDRSGDVGGASGGNEDIGDSLLSNLREMAIGETMMFAVTPKSDCEHLTTLSPKPLPPDIASHRCEECNEEREPWVCLQCHHVYCGRYVNGHMLGHSGGSAHPLAISLADISVWCFLCDSYIHHPSLTPAKSSVHLSKFGEHPSSGQQH

InterPro domains:
  IPR001607 Zinc finger, UBP-type [PF02148] (260-321)
  IPR001607 Zinc finger, UBP-type [PS50271] (238-336)
  IPR001607 Zinc finger, UBP-type [SM00290] (259-308)
  IPR013083 Zinc finger, RING/FYVE/PHD-type [G3DSA:3.30.40.10] (234-340)
  IPR023696 Ureohydrolase domain superfamily [SSF52768] (16-164)
  IPR023801 Histone deacetylase domain [PF00850] (18-127)
  IPR037138 Histone deacetylase domain superfamily [G3DSA:3.40.800.20] (10-169)

Radius of gyration: 24.48 Å; chains: 1; bounding box: 76×67×62 Å

Secondary structure (DSSP, 8-state):
-EEEE---SS-------TT----GGGTTS-EEEE--SSPPBHHHHHHHIIIIIHHHHHHH--SSEEEEE--TTBTT-TTT--BB-HHHHHHHHHHHHTGGGG-EEEEE-----HHHHHHHHHHHHHHHHTPPPPPPPS-----HHHHHHHHHHHHHHTTT-SGGGGGGGS---------------PPPP-----------------------THHHHHHHHHHTSSS-------PPBS--GGGGG--SSPPPTTGGG---TTT---SSEEEETTT--EEE-TTTT-HHHHHHHHHT--EEEETTT--EEETTTTEEB--GGGHHHHHHHHHHHHSSPPPTTTT-

Foldseek 3Di:
DEDDAFPFPDPDPPQDALLCQDDPVRRLVYGGLDFDDDAAELWLVLLLCVQPVLLSQLQVQDLAAEAADALCLDPPRPGRRHHYQLLSLLVVLLSCCLGNLNRYDYDYDHTHDPVRVVSNVVSNVCVNVVHAHDADDPFFFTDPSSVVSSVSNLVSNVVPGVSSVVVVVQDPPPDDDDDDDDDDDDDDDDDDDDDDDDDDDDDDDDDDDDDPPVVVVVVVVVVVHPDDPGRTNFRAAQDDPLLVLFDPDAADLQLLVDAAPPPRHPRFWKAQRNPRHIHHDPSPVCVVVVCCVVVVRQWIATLSNRWIAGNVVRGTHDYLSCQRRSQSSCCNSPVDGDDPSNRD

Organism: Geodia barretti (NCBI:txid519541)